Protein AF-A0A2E4LJD6-F1 (afdb_monomer)

Foldseek 3Di:
DAQCLLAAQCQVVNDDCVPDDDPPPVNVVNLVVLLVVLLVVAPAADADDQDQDPDPPPVFKDQLSNLLNVLLVLLVDPCCPVPPVSVVSLVQQLVVCVVPVFDWRIAGPVRHDDPPTDGPPLVSLLSNLSSLLSVCVVPVDVSSLVSNSSSLSNCSSCLVVDDNNRSSSSSNSSVSSVVSVCVVCVVVVHDD

Nearest PDB structures (foldseek):
  1is9-assembly1_A  TM=5.691E-01  e=9.771E-02  Acetivibrio thermocellus
  6ry6-assembly1_A  TM=6.986E-01  e=9.774E-01  Thermochaetoides thermophila DSM 1495
  1kwf-assembly1_A  TM=4.732E-01  e=1.248E-01  Acetivibrio thermocellus
  1cem-assembly1_A  TM=4.471E-01  e=3.853E-01  Acetivibrio thermocellus
  8bdd-assembly1_A  TM=3.630E-01  e=1.249E+00  Bacteroides ovatus

Secondary structure (DSSP, 8-state):
---GGGSS-TTTS---GGG----HHHHHHHHHHHHHHHHTTSS---------------TT-EEHHHHHHHHHHHHHSS-GGGTHHHHHHHHHHHHHHHHHS---SEEEGGGEEPTT-----HHHHHHHHHHHHHHHHHH--HHHHHHHHHHHHHHHHTTTTS-HHHHHHHHHHHHHHHHHHHHHHHHTT---

Structure (mmCIF, N/CA/C/O backbone):
data_AF-A0A2E4LJD6-F1
#
_entry.id   AF-A0A2E4LJD6-F1
#
loop_
_atom_site.group_PDB
_atom_site.id
_atom_site.type_symbol
_atom_site.label_atom_id
_atom_site.label_alt_id
_atom_site.label_comp_id
_atom_site.label_asym_id
_atom_site.label_entity_id
_atom_site.label_seq_id
_atom_site.pdbx_PDB_ins_code
_atom_site.Cartn_x
_atom_site.Cartn_y
_atom_site.Cartn_z
_atom_site.occupancy
_atom_site.B_iso_or_equiv
_atom_site.auth_seq_id
_atom_site.auth_comp_id
_atom_site.auth_asym_id
_atom_site.auth_atom_id
_atom_site.pdbx_PDB_model_num
ATOM 1 N N . MET A 1 1 ? -20.116 -12.467 3.528 1.00 79.62 1 MET A N 1
ATOM 2 C CA . MET A 1 1 ? -19.448 -12.432 2.204 1.00 79.62 1 MET A CA 1
ATOM 3 C C . MET A 1 1 ? -17.948 -12.742 2.342 1.00 79.62 1 MET A C 1
ATOM 5 O O . MET A 1 1 ? -17.397 -12.453 3.398 1.00 79.62 1 MET A O 1
ATOM 9 N N . SER A 1 2 ? -17.300 -13.332 1.321 1.00 83.25 2 SER A N 1
ATOM 10 C CA . SER A 1 2 ? -15.826 -13.476 1.252 1.00 83.25 2 SER A CA 1
ATOM 11 C C . SER A 1 2 ? -15.169 -12.178 0.765 1.00 83.25 2 SER A C 1
ATOM 13 O O . SER A 1 2 ? -15.714 -11.520 -0.120 1.00 83.25 2 SER A O 1
ATOM 15 N N . TYR A 1 3 ? -14.006 -11.807 1.305 1.00 92.19 3 TYR A N 1
ATOM 16 C CA . TYR A 1 3 ? -13.294 -10.589 0.903 1.00 92.19 3 TYR A CA 1
ATOM 17 C C . TYR A 1 3 ? -12.444 -10.821 -0.361 1.00 92.19 3 TYR A C 1
ATOM 19 O O . TYR A 1 3 ? -11.302 -11.259 -0.280 1.00 92.19 3 TYR A O 1
ATOM 27 N N . LEU A 1 4 ? -12.998 -10.497 -1.535 1.00 92.62 4 LEU A N 1
ATOM 28 C CA . LEU A 1 4 ? -12.437 -10.877 -2.846 1.00 92.62 4 LEU A CA 1
ATOM 29 C C . LEU A 1 4 ? -11.197 -10.082 -3.295 1.00 92.62 4 LEU A C 1
ATOM 31 O O . LEU A 1 4 ? -10.496 -10.476 -4.232 1.00 92.62 4 LEU A O 1
ATOM 35 N N . TYR A 1 5 ? -10.915 -8.938 -2.667 1.00 93.56 5 TYR A N 1
ATOM 36 C CA . TYR A 1 5 ? -9.845 -8.040 -3.123 1.00 93.56 5 TYR A CA 1
ATOM 37 C C . TYR A 1 5 ? -8.441 -8.579 -2.831 1.00 93.56 5 TYR A C 1
ATOM 39 O O . TYR A 1 5 ? -7.468 -8.058 -3.367 1.00 93.56 5 TYR A O 1
ATOM 47 N N . THR A 1 6 ? -8.330 -9.665 -2.070 1.00 95.19 6 THR A N 1
ATOM 48 C CA . THR A 1 6 ? -7.066 -10.365 -1.810 1.00 95.19 6 THR A CA 1
ATOM 49 C C . THR A 1 6 ? -6.951 -11.704 -2.536 1.00 95.19 6 THR A C 1
ATOM 51 O O . THR A 1 6 ? -5.982 -12.422 -2.319 1.00 95.19 6 THR A O 1
ATOM 54 N N . ASP A 1 7 ? -7.929 -12.071 -3.369 1.00 92.06 7 ASP A N 1
ATOM 55 C CA . ASP A 1 7 ? -8.006 -13.420 -3.940 1.00 92.06 7 ASP A CA 1
ATOM 56 C C . ASP A 1 7 ? -7.224 -13.554 -5.255 1.00 92.06 7 ASP A C 1
ATOM 58 O O . ASP A 1 7 ? -7.501 -12.856 -6.235 1.00 92.06 7 ASP A O 1
ATOM 62 N N . GLY A 1 8 ? -6.290 -14.508 -5.297 1.00 93.69 8 GLY A N 1
ATOM 63 C CA . GLY A 1 8 ? -5.375 -14.715 -6.427 1.00 93.69 8 GLY A CA 1
ATOM 64 C C . GLY A 1 8 ? -4.242 -13.686 -6.464 1.00 93.69 8 GLY A C 1
ATOM 65 O O . GLY A 1 8 ? -4.185 -12.799 -5.630 1.00 93.69 8 GLY A O 1
ATOM 66 N N . ASP A 1 9 ? -3.338 -13.780 -7.436 1.00 95.25 9 ASP A N 1
ATOM 67 C CA . ASP A 1 9 ? -2.203 -12.854 -7.549 1.00 95.25 9 ASP A CA 1
ATOM 68 C C . ASP A 1 9 ? -2.646 -11.495 -8.129 1.00 95.25 9 ASP A C 1
ATOM 70 O O . ASP A 1 9 ? -2.876 -11.357 -9.339 1.00 95.25 9 ASP A O 1
ATOM 74 N N . LYS A 1 10 ? -2.753 -10.471 -7.269 1.00 95.19 10 LYS A N 1
ATOM 75 C CA . LYS A 1 10 ? -3.145 -9.107 -7.669 1.00 95.19 10 LYS A CA 1
ATOM 76 C C . LYS A 1 10 ? -1.998 -8.254 -8.202 1.00 95.19 10 LYS A C 1
ATOM 78 O O . LYS A 1 10 ? -2.253 -7.143 -8.669 1.00 95.19 10 LYS A O 1
ATOM 83 N N . ILE A 1 11 ? -0.761 -8.741 -8.175 1.00 92.62 11 ILE A N 1
ATOM 84 C CA . ILE A 1 11 ? 0.364 -8.095 -8.861 1.00 92.62 11 ILE A CA 1
ATOM 85 C C . ILE A 1 11 ? 0.279 -8.398 -10.360 1.00 92.62 11 ILE A C 1
ATOM 87 O O . ILE A 1 11 ? 0.405 -7.500 -11.207 1.00 92.62 11 ILE A O 1
ATOM 91 N N . ILE A 1 12 ? -0.007 -9.656 -10.698 1.00 92.88 12 ILE A N 1
ATOM 92 C CA . ILE A 1 12 ? -0.186 -10.106 -12.080 1.00 92.88 12 ILE A CA 1
ATOM 93 C C . ILE A 1 12 ? -1.567 -9.729 -12.616 1.00 92.88 12 ILE A C 1
ATOM 95 O O . ILE A 1 12 ? -1.641 -9.180 -13.720 1.00 92.88 12 ILE A O 1
ATOM 99 N N . SER A 1 13 ? -2.631 -9.950 -11.834 1.00 93.12 13 SER A N 1
ATOM 100 C CA . SER A 1 13 ? -4.031 -9.689 -12.209 1.00 93.12 13 SER A CA 1
ATOM 101 C C . SER A 1 13 ? -4.691 -8.674 -11.264 1.00 93.12 13 SER A C 1
ATOM 103 O O . SER A 1 13 ? -5.419 -9.062 -10.345 1.00 93.12 13 SER A O 1
ATOM 105 N N . PRO A 1 14 ? -4.453 -7.363 -11.456 1.00 91.94 14 PRO A N 1
ATOM 106 C CA . PRO A 1 14 ? -4.884 -6.360 -10.495 1.00 91.94 14 PRO A CA 1
ATOM 107 C C . PRO A 1 14 ? -6.398 -6.208 -10.371 1.00 91.94 14 PRO A C 1
ATOM 109 O O . PRO A 1 14 ? -7.150 -6.383 -11.328 1.00 91.94 14 PRO A O 1
ATOM 112 N N . ASN A 1 15 ? -6.841 -5.780 -9.188 1.00 89.38 15 ASN A N 1
ATOM 113 C CA . ASN A 1 15 ? -8.247 -5.490 -8.926 1.00 89.38 15 ASN A CA 1
ATOM 114 C C . ASN A 1 15 ? -8.781 -4.317 -9.763 1.00 89.38 15 ASN A C 1
ATOM 116 O O . ASN A 1 15 ? -8.191 -3.231 -9.818 1.00 89.38 15 ASN A O 1
ATOM 120 N N . THR A 1 16 ? -9.990 -4.492 -10.295 1.00 85.81 16 THR A N 1
ATOM 121 C CA . THR A 1 16 ? -10.781 -3.441 -10.943 1.00 85.81 16 THR A CA 1
ATOM 122 C C . THR A 1 16 ? -11.797 -2.850 -9.964 1.00 85.81 16 THR A C 1
ATOM 124 O O . THR A 1 16 ? -12.981 -3.173 -9.999 1.00 85.81 16 THR A O 1
ATOM 127 N N . TYR A 1 17 ? -11.344 -1.949 -9.090 1.00 82.31 17 TYR A N 1
ATOM 128 C CA . TYR A 1 17 ? -12.189 -1.310 -8.064 1.00 82.31 17 TYR A CA 1
ATOM 129 C C . TYR A 1 17 ? -13.346 -0.451 -8.618 1.00 82.31 17 TYR A C 1
ATOM 131 O O . TYR A 1 17 ? -14.235 -0.075 -7.864 1.00 82.31 17 TYR A O 1
ATOM 139 N N . PHE A 1 18 ? -13.356 -0.130 -9.918 1.00 78.12 18 PHE A N 1
ATOM 140 C CA . PHE A 1 18 ? -14.405 0.685 -10.551 1.00 78.12 18 PHE A CA 1
ATOM 141 C C . PHE A 1 18 ? -15.798 0.044 -10.516 1.00 78.12 18 PHE A C 1
ATOM 143 O O . PHE A 1 18 ? -16.789 0.766 -10.509 1.00 78.12 18 PHE A O 1
ATOM 150 N N . TYR A 1 19 ? -15.869 -1.287 -10.484 1.00 78.50 19 TYR A N 1
ATOM 151 C CA . TYR A 1 19 ? -17.124 -2.046 -10.501 1.00 78.50 19 TYR A CA 1
ATOM 152 C C . TYR A 1 19 ? -17.430 -2.690 -9.142 1.00 78.50 19 TYR A C 1
ATOM 154 O O . TYR A 1 19 ? -18.143 -3.685 -9.069 1.00 78.50 19 TYR A O 1
ATOM 162 N N . ALA A 1 20 ? -16.848 -2.153 -8.066 1.00 83.50 20 ALA A N 1
ATOM 163 C CA . ALA A 1 20 ? -17.074 -2.641 -6.715 1.00 83.50 20 ALA A CA 1
ATOM 164 C C . ALA A 1 20 ? -18.526 -2.390 -6.279 1.00 83.50 20 ALA A C 1
ATOM 166 O O . ALA A 1 20 ? -18.984 -1.248 -6.235 1.00 83.50 20 ALA A O 1
ATOM 167 N N . GLU A 1 21 ? -19.236 -3.456 -5.917 1.00 86.06 21 GLU A N 1
ATOM 168 C CA . GLU A 1 21 ? -20.580 -3.354 -5.352 1.00 86.06 21 GLU A CA 1
ATOM 169 C C . GLU A 1 21 ? -20.548 -2.807 -3.919 1.00 86.06 21 GLU A C 1
ATOM 171 O O . GLU A 1 21 ? -19.654 -3.115 -3.120 1.00 86.06 21 GLU A O 1
ATOM 176 N N . TYR A 1 22 ? -21.565 -2.015 -3.569 1.00 86.12 22 TYR A N 1
ATOM 177 C CA . TYR A 1 22 ? -21.755 -1.555 -2.200 1.00 86.12 22 TYR A CA 1
ATOM 178 C C . TYR A 1 22 ? -22.344 -2.678 -1.340 1.00 86.12 22 TYR A C 1
ATOM 180 O O . TYR A 1 22 ? -23.524 -2.997 -1.437 1.00 86.12 22 TYR A O 1
ATOM 188 N N . ASN A 1 23 ? -21.512 -3.237 -0.462 1.00 86.94 23 ASN A N 1
ATOM 189 C CA . ASN A 1 23 ? -21.860 -4.372 0.401 1.00 86.94 23 ASN A CA 1
ATOM 190 C C . ASN A 1 23 ? -22.018 -3.991 1.893 1.00 86.94 23 ASN A C 1
ATOM 192 O O . ASN A 1 23 ? -22.124 -4.856 2.762 1.00 86.94 23 ASN A O 1
ATOM 196 N N . GLY A 1 24 ? -22.036 -2.690 2.213 1.00 88.56 24 GLY A N 1
ATOM 197 C CA . GLY A 1 24 ? -22.370 -2.169 3.545 1.00 88.56 24 GLY A CA 1
ATOM 198 C C . GLY A 1 24 ? -21.550 -2.753 4.706 1.00 88.56 24 GLY A C 1
ATOM 199 O O . GLY A 1 24 ? -20.335 -2.909 4.617 1.00 88.56 24 GLY A O 1
ATOM 200 N N . HIS A 1 25 ? -22.217 -3.062 5.821 1.00 88.12 25 HIS A N 1
ATOM 201 C CA . HIS A 1 25 ? -21.565 -3.581 7.033 1.00 88.12 25 HIS A CA 1
ATOM 202 C C . HIS A 1 25 ? -20.936 -4.966 6.834 1.00 88.12 25 HIS A C 1
ATOM 204 O O . HIS A 1 25 ? -19.905 -5.262 7.435 1.00 88.12 25 HIS A O 1
ATOM 210 N N . GLU A 1 26 ? -21.506 -5.811 5.971 1.00 90.94 26 GLU A N 1
ATOM 211 C CA . GLU A 1 26 ? -20.920 -7.124 5.687 1.00 90.94 26 GLU A CA 1
ATOM 212 C C . GLU A 1 26 ? -19.547 -7.006 5.028 1.00 90.94 26 GLU A C 1
ATOM 214 O O . GLU A 1 26 ? -18.650 -7.797 5.330 1.00 90.94 26 GLU A O 1
ATOM 219 N N . PHE A 1 27 ? -19.367 -5.993 4.173 1.00 92.50 27 PHE A N 1
ATOM 220 C CA . PHE A 1 27 ? -18.062 -5.677 3.608 1.00 92.50 27 PHE A CA 1
ATOM 221 C C . PHE A 1 27 ? -17.053 -5.378 4.710 1.00 92.50 27 PHE A C 1
ATOM 223 O O . PHE A 1 27 ? -15.998 -6.006 4.730 1.00 92.50 27 PHE A O 1
ATOM 230 N N . LEU A 1 28 ? -17.391 -4.487 5.648 1.00 92.19 28 LEU A N 1
ATOM 231 C CA . LEU A 1 28 ? -16.505 -4.124 6.757 1.00 92.19 28 LEU A CA 1
ATOM 232 C C . LEU A 1 28 ? -16.144 -5.349 7.604 1.00 92.19 28 LEU A C 1
ATOM 234 O O . LEU A 1 28 ? -14.966 -5.573 7.865 1.00 92.19 28 LEU A O 1
ATOM 238 N N . ASN A 1 29 ? -17.115 -6.203 7.935 1.00 92.88 29 ASN A N 1
ATOM 239 C CA . ASN A 1 29 ? -16.849 -7.444 8.664 1.00 92.88 29 ASN A CA 1
ATOM 240 C C . ASN A 1 29 ? -15.871 -8.351 7.900 1.00 92.88 29 ASN A C 1
ATOM 242 O O . ASN A 1 29 ? -14.853 -8.768 8.448 1.00 92.88 29 ASN A O 1
ATOM 246 N N . SER A 1 30 ? -16.136 -8.613 6.615 1.00 94.88 30 SER A N 1
ATOM 247 C CA . SER A 1 30 ? -15.251 -9.443 5.782 1.00 94.88 30 SER A CA 1
ATOM 248 C C . SER A 1 30 ? -13.853 -8.833 5.625 1.00 94.88 30 SER A C 1
ATOM 250 O O . SER A 1 30 ? -12.854 -9.552 5.637 1.00 94.88 30 SER A O 1
ATOM 252 N N . TYR A 1 31 ? -13.782 -7.503 5.548 1.00 95.88 31 TYR A N 1
ATOM 253 C CA . TYR A 1 31 ? -12.553 -6.733 5.503 1.00 95.88 31 TYR A CA 1
ATOM 254 C C . TYR A 1 31 ? -11.736 -6.965 6.780 1.00 95.88 31 TYR A C 1
ATOM 256 O O . TYR A 1 31 ? -10.609 -7.448 6.679 1.00 95.88 31 TYR A O 1
ATOM 264 N N . PHE A 1 32 ? -12.297 -6.713 7.968 1.00 96.06 32 PHE A N 1
ATOM 265 C CA . PHE A 1 32 ? -11.582 -6.861 9.241 1.00 96.06 32 PHE A CA 1
ATOM 266 C C . PHE A 1 32 ? -11.143 -8.308 9.488 1.00 96.06 32 PHE A C 1
ATOM 268 O O . PHE A 1 32 ? -10.001 -8.535 9.893 1.00 96.06 32 PHE A O 1
ATOM 275 N N . GLU A 1 33 ? -12.005 -9.286 9.206 1.00 96.31 33 GLU A N 1
ATOM 276 C CA . GLU A 1 33 ? -11.675 -10.705 9.373 1.00 96.31 33 GLU A CA 1
ATOM 277 C C . GLU A 1 33 ? -10.533 -11.146 8.450 1.00 96.31 33 GLU A C 1
ATOM 279 O O . GLU A 1 33 ? -9.612 -11.832 8.898 1.00 96.31 33 GLU A O 1
ATOM 284 N N . ASN A 1 34 ? -10.510 -10.677 7.198 1.00 97.56 34 ASN A N 1
ATOM 285 C CA . ASN A 1 34 ? -9.398 -10.936 6.284 1.00 97.56 34 ASN A CA 1
ATOM 286 C C . ASN A 1 34 ? -8.060 -10.429 6.858 1.00 97.56 34 ASN A C 1
ATOM 288 O O . ASN A 1 34 ? -7.081 -11.174 6.888 1.00 97.56 34 ASN A O 1
ATOM 292 N N . ARG A 1 35 ? -8.022 -9.208 7.410 1.00 97.56 35 ARG A N 1
ATOM 293 C CA . ARG A 1 35 ? -6.793 -8.620 7.978 1.00 97.56 35 ARG A CA 1
ATOM 294 C C . ARG A 1 35 ? -6.329 -9.369 9.218 1.00 97.56 35 ARG A C 1
ATOM 296 O O . ARG A 1 35 ? -5.143 -9.679 9.335 1.00 97.56 35 ARG A O 1
ATOM 303 N N . LYS A 1 36 ? -7.254 -9.681 10.131 1.00 96.56 36 LYS A N 1
ATOM 304 C CA . LYS A 1 36 ? -6.959 -10.458 11.346 1.00 96.56 36 LYS A CA 1
ATOM 305 C C . LYS A 1 36 ? -6.404 -11.833 10.995 1.00 96.56 36 LYS A C 1
ATOM 307 O O . LYS A 1 36 ? -5.403 -12.242 11.579 1.00 96.56 36 LYS A O 1
ATOM 312 N N . MET A 1 37 ? -7.005 -12.510 10.015 1.00 96.62 37 MET A N 1
ATOM 313 C CA . MET A 1 37 ? -6.522 -13.799 9.526 1.00 96.62 37 MET A CA 1
ATOM 314 C C . MET A 1 37 ? -5.077 -13.693 9.027 1.00 96.62 37 MET A C 1
ATOM 316 O O . MET A 1 37 ? -4.261 -14.539 9.376 1.00 96.62 37 MET A O 1
ATOM 320 N N . ILE A 1 38 ? -4.741 -12.672 8.232 1.00 96.81 38 ILE A N 1
ATOM 321 C CA . ILE A 1 38 ? -3.380 -12.508 7.699 1.00 96.81 38 ILE A CA 1
ATOM 322 C C . ILE A 1 38 ? -2.372 -12.167 8.795 1.00 96.81 38 ILE A C 1
ATOM 324 O O . ILE A 1 38 ? -1.308 -12.781 8.835 1.00 96.81 38 ILE A O 1
ATOM 328 N N . ILE A 1 39 ? -2.708 -11.261 9.718 1.00 96.75 39 ILE A N 1
ATOM 329 C CA . ILE A 1 39 ? -1.858 -10.978 10.885 1.00 96.75 39 ILE A CA 1
ATOM 330 C C . ILE A 1 39 ? -1.619 -12.263 11.691 1.00 96.75 39 ILE A C 1
ATOM 332 O O . ILE A 1 39 ? -0.493 -12.513 12.104 1.00 96.75 39 ILE A O 1
ATOM 336 N N . GLY A 1 40 ? -2.640 -13.109 11.864 1.00 96.19 40 GLY A N 1
ATOM 337 C CA . GLY A 1 40 ? -2.532 -14.385 12.577 1.00 96.19 40 GLY A CA 1
ATOM 338 C C . GLY A 1 40 ? -1.625 -15.430 11.912 1.00 96.19 40 GLY A C 1
ATOM 339 O O . GLY A 1 40 ? -1.299 -16.430 12.546 1.00 96.19 40 GLY A O 1
ATOM 340 N N . LYS A 1 41 ? -1.189 -15.217 10.661 1.00 95.69 41 LYS A N 1
ATOM 341 C CA . LYS A 1 41 ? -0.225 -16.089 9.961 1.00 95.69 41 LYS A CA 1
ATOM 342 C C . LYS A 1 41 ? 1.236 -15.752 10.271 1.00 95.69 41 LYS A C 1
ATOM 344 O O . LYS A 1 41 ? 2.129 -16.413 9.745 1.00 95.69 41 LYS A O 1
ATOM 349 N N . THR A 1 42 ? 1.493 -14.722 11.071 1.00 92.44 42 THR A N 1
ATOM 350 C CA . THR A 1 42 ? 2.840 -14.316 11.475 1.00 92.44 42 THR A CA 1
ATOM 351 C C . THR A 1 42 ? 2.907 -14.130 12.981 1.00 92.44 42 THR A C 1
ATOM 353 O O . THR A 1 42 ? 2.002 -13.584 13.603 1.00 92.44 42 THR A O 1
ATOM 356 N N . GLU A 1 43 ? 4.002 -14.604 13.570 1.00 85.75 43 GLU A N 1
ATOM 357 C CA . GLU A 1 43 ? 4.232 -14.558 15.017 1.00 85.75 43 GLU A CA 1
ATOM 358 C C . GLU A 1 43 ? 4.470 -13.132 15.524 1.00 85.75 43 GLU A C 1
ATOM 360 O O . GLU A 1 43 ? 4.244 -12.845 16.697 1.00 85.75 43 GLU A O 1
ATOM 365 N N . ASP A 1 44 ? 4.915 -12.234 14.641 1.00 92.31 44 ASP A N 1
ATOM 366 C CA . ASP A 1 44 ? 5.307 -10.877 15.004 1.00 92.31 44 ASP A CA 1
ATOM 367 C C . ASP A 1 44 ? 4.956 -9.855 13.911 1.00 92.31 44 ASP A C 1
ATOM 369 O O . ASP A 1 44 ? 4.677 -10.204 12.759 1.00 92.31 44 ASP A O 1
ATOM 373 N N . ALA A 1 45 ? 4.976 -8.578 14.278 1.00 96.25 45 ALA A N 1
ATOM 374 C CA . ALA A 1 45 ? 4.821 -7.454 13.372 1.00 96.25 45 ALA A CA 1
ATOM 375 C C . ALA A 1 45 ? 5.941 -6.447 13.628 1.00 96.25 45 ALA A C 1
ATOM 377 O O . ALA A 1 45 ? 6.057 -5.896 14.720 1.00 96.25 45 ALA A O 1
ATOM 378 N N . VAL A 1 46 ? 6.738 -6.188 12.598 1.00 96.88 46 VAL A N 1
ATOM 379 C CA . VAL A 1 46 ? 7.927 -5.339 12.693 1.00 96.88 46 VAL A CA 1
ATOM 380 C C . VAL A 1 46 ? 7.708 -4.110 11.835 1.00 96.88 46 VAL A C 1
ATOM 382 O O . VAL A 1 46 ? 7.383 -4.242 10.654 1.00 96.88 46 VAL A O 1
ATOM 385 N N . GLU A 1 47 ? 7.892 -2.929 12.419 1.00 95.56 47 GLU A N 1
ATOM 386 C CA . GLU A 1 47 ? 7.823 -1.679 11.668 1.00 95.56 47 GLU A CA 1
ATOM 387 C C . GLU A 1 47 ? 8.815 -1.713 10.497 1.00 95.56 47 GLU A C 1
ATOM 389 O O . GLU A 1 47 ? 9.984 -2.063 10.697 1.00 95.56 47 GLU A O 1
ATOM 394 N N . PRO A 1 48 ? 8.375 -1.405 9.265 1.00 93.75 48 PRO A N 1
ATOM 395 C CA . PRO A 1 48 ? 9.276 -1.373 8.128 1.00 93.75 48 PRO A CA 1
ATOM 396 C C . PRO A 1 48 ? 10.360 -0.311 8.320 1.00 93.75 48 PRO A C 1
ATOM 398 O O . PRO A 1 48 ? 10.075 0.847 8.618 1.00 93.75 48 PRO A O 1
ATOM 401 N N . SER A 1 49 ? 11.613 -0.693 8.103 1.00 89.00 49 SER A N 1
ATOM 402 C CA . SER A 1 49 ? 12.732 0.237 8.024 1.00 89.00 49 SER A CA 1
ATOM 403 C C . SER A 1 49 ? 13.316 0.187 6.620 1.00 89.00 49 SER A C 1
ATOM 405 O O . SER A 1 49 ? 13.545 -0.882 6.055 1.00 89.00 49 SER A O 1
ATOM 407 N N . PHE A 1 50 ? 13.532 1.363 6.039 1.00 84.00 50 PHE A N 1
ATOM 408 C CA . PHE A 1 50 ? 14.088 1.499 4.701 1.00 84.00 50 PHE A CA 1
ATOM 409 C C . PHE A 1 50 ? 15.301 2.410 4.791 1.00 84.00 50 PHE A C 1
ATOM 411 O O . PHE A 1 50 ? 15.204 3.526 5.302 1.00 84.00 50 PHE A O 1
ATOM 418 N N . SER A 1 51 ? 16.454 1.911 4.357 1.00 67.81 51 SER A N 1
ATOM 419 C CA . SER A 1 51 ? 17.672 2.708 4.289 1.00 67.81 51 SER A CA 1
ATOM 420 C C . SER A 1 51 ? 17.666 3.579 3.040 1.00 67.81 51 SER A C 1
ATOM 422 O O . SER A 1 51 ? 17.206 3.161 1.975 1.00 67.81 51 SER A O 1
ATOM 424 N N . GLU A 1 52 ? 18.253 4.769 3.144 1.00 63.44 52 GLU A N 1
ATOM 425 C CA . GLU A 1 52 ? 18.686 5.504 1.962 1.00 63.44 52 GLU A CA 1
ATOM 426 C C . GLU A 1 52 ? 19.794 4.703 1.281 1.00 63.44 52 GLU A C 1
ATOM 428 O O . GLU A 1 52 ? 20.924 4.642 1.761 1.00 63.44 52 GLU A O 1
ATOM 433 N N . ASN A 1 53 ? 19.483 4.078 0.150 1.00 54.91 53 ASN A N 1
ATOM 434 C CA . ASN A 1 53 ? 20.541 3.740 -0.786 1.00 54.91 53 ASN A CA 1
ATOM 435 C C . ASN A 1 53 ? 20.942 5.040 -1.492 1.00 54.91 53 ASN A C 1
ATOM 437 O O . ASN A 1 53 ? 20.080 5.824 -1.903 1.00 54.91 53 ASN A O 1
ATOM 441 N N . VAL A 1 54 ? 22.252 5.285 -1.600 1.00 51.34 54 VAL A N 1
ATOM 442 C CA . VAL A 1 54 ? 22.796 6.416 -2.361 1.00 51.34 54 VAL A CA 1
ATOM 443 C C . VAL A 1 54 ? 22.145 6.399 -3.736 1.00 51.34 54 VAL A C 1
ATOM 445 O O . VAL A 1 54 ? 22.158 5.377 -4.420 1.00 51.34 54 VAL A O 1
ATOM 448 N N . ILE A 1 55 ? 21.536 7.515 -4.135 1.00 53.44 55 ILE A N 1
ATOM 449 C CA . ILE A 1 55 ? 20.964 7.605 -5.475 1.00 53.44 55 ILE A CA 1
ATOM 450 C C . ILE A 1 55 ? 22.135 7.596 -6.432 1.00 53.44 55 ILE A C 1
ATOM 452 O O . ILE A 1 55 ? 22.816 8.610 -6.592 1.00 53.44 55 ILE A O 1
ATOM 456 N N . GLU A 1 56 ? 22.327 6.486 -7.123 1.00 48.62 56 GLU A N 1
ATOM 457 C CA . GLU A 1 56 ? 22.928 6.558 -8.438 1.00 48.62 56 GLU A CA 1
ATOM 458 C C . GLU A 1 56 ? 21.920 7.307 -9.311 1.00 48.62 56 GLU A C 1
ATOM 460 O O . GLU A 1 56 ? 21.016 6.730 -9.912 1.00 48.62 56 GLU A O 1
ATOM 465 N N . ARG A 1 57 ? 21.994 8.647 -9.293 1.00 48.22 57 ARG A N 1
ATOM 466 C CA . ARG A 1 57 ? 21.297 9.476 -10.274 1.00 48.22 57 ARG A CA 1
ATOM 467 C C . ARG A 1 57 ? 21.982 9.202 -11.600 1.00 48.22 57 ARG A C 1
ATOM 469 O O . ARG A 1 57 ? 22.896 9.913 -12.000 1.00 48.22 57 ARG A O 1
ATOM 476 N N . ASN A 1 58 ? 21.542 8.148 -12.266 1.00 57.41 58 ASN A N 1
ATOM 477 C CA . ASN A 1 58 ? 21.691 8.065 -13.696 1.00 57.41 58 ASN A CA 1
ATOM 478 C C . ASN A 1 58 ? 20.663 9.039 -14.281 1.00 57.41 58 ASN A C 1
ATOM 480 O O . ASN A 1 58 ? 19.474 8.918 -13.995 1.00 57.41 58 ASN A O 1
ATOM 484 N N . GLU A 1 59 ? 21.101 10.017 -15.075 1.00 65.12 59 GLU A N 1
ATOM 485 C CA . GLU A 1 59 ? 20.208 10.998 -15.719 1.00 65.12 59 GLU A CA 1
ATOM 486 C C . GLU A 1 59 ? 19.098 10.332 -16.557 1.00 65.12 59 GLU A C 1
ATOM 488 O O . GLU A 1 59 ? 18.079 10.952 -16.858 1.00 65.12 59 GLU A O 1
ATOM 493 N N . SER A 1 60 ? 19.270 9.049 -16.883 1.00 78.88 60 SER A N 1
ATOM 494 C CA . SER A 1 60 ? 18.374 8.272 -17.732 1.00 78.88 60 SER A CA 1
ATOM 495 C C . SER A 1 60 ? 17.209 7.601 -16.995 1.00 78.88 60 SER A C 1
ATOM 497 O O . SER A 1 60 ? 16.213 7.290 -17.643 1.00 78.88 60 SER A O 1
ATOM 499 N N . PHE A 1 61 ? 17.297 7.350 -15.678 1.00 85.06 61 PHE A N 1
ATOM 500 C CA . PHE A 1 61 ? 16.280 6.570 -14.951 1.00 85.06 61 PHE A CA 1
ATOM 501 C C . PHE A 1 61 ? 16.140 6.970 -13.475 1.00 85.06 61 PHE A C 1
ATOM 503 O O . PHE A 1 61 ? 17.087 7.380 -12.810 1.00 85.06 61 PHE A O 1
ATOM 510 N N . ILE A 1 62 ? 14.938 6.774 -12.940 1.00 88.06 62 ILE A N 1
ATOM 511 C CA . ILE A 1 62 ? 14.585 6.929 -11.531 1.00 88.06 62 ILE A CA 1
ATOM 512 C C . ILE A 1 62 ? 14.446 5.531 -10.930 1.00 88.06 62 ILE A C 1
ATOM 514 O O . ILE A 1 62 ? 13.504 4.813 -11.262 1.00 88.06 62 ILE A O 1
ATOM 518 N N . GLN A 1 63 ? 15.35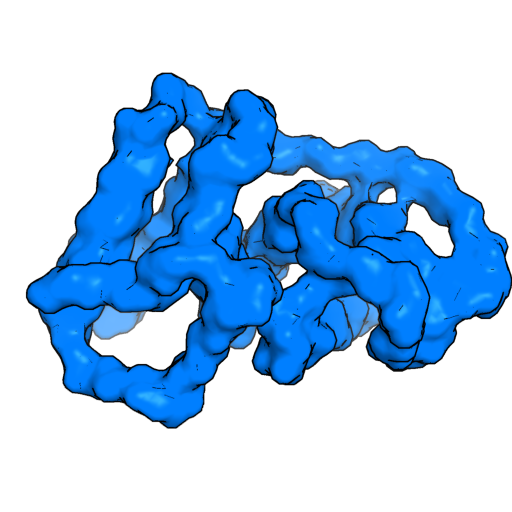6 5.154 -10.031 1.00 90.69 63 GLN A N 1
ATOM 519 C CA . GLN A 1 63 ? 15.222 3.932 -9.236 1.00 90.69 63 GLN A CA 1
ATOM 520 C C . GLN A 1 63 ? 14.162 4.135 -8.146 1.00 90.69 63 GLN A C 1
ATOM 522 O O . GLN A 1 63 ? 14.327 4.970 -7.251 1.00 90.69 63 GLN A O 1
ATOM 527 N N . THR A 1 64 ? 13.073 3.371 -8.217 1.00 92.38 64 THR A N 1
ATOM 528 C CA . THR A 1 64 ? 11.883 3.585 -7.386 1.00 92.38 64 THR A CA 1
ATOM 529 C C . THR A 1 64 ? 12.149 3.365 -5.906 1.00 92.38 64 THR A C 1
ATOM 531 O O . THR A 1 64 ? 11.697 4.168 -5.096 1.00 92.38 64 THR A O 1
ATOM 534 N N . SER A 1 65 ? 12.926 2.345 -5.539 1.00 91.69 65 SER A N 1
ATOM 535 C CA . SER A 1 65 ? 13.292 2.090 -4.141 1.00 91.69 65 SER A CA 1
ATOM 536 C C . SER A 1 65 ? 14.055 3.265 -3.520 1.00 91.69 65 SER A C 1
ATOM 538 O O . SER A 1 65 ? 13.751 3.685 -2.410 1.00 91.69 65 SER A O 1
ATOM 540 N N . SER A 1 66 ? 14.993 3.860 -4.258 1.00 89.50 66 SER A N 1
ATOM 541 C CA . SER A 1 66 ? 15.753 5.036 -3.812 1.00 89.50 66 SER A CA 1
ATOM 542 C C . SER A 1 66 ? 14.877 6.292 -3.740 1.00 89.50 66 SER A C 1
ATOM 544 O O . SER A 1 66 ? 15.047 7.122 -2.848 1.00 89.50 66 SER A O 1
ATOM 546 N N . PHE A 1 67 ? 13.921 6.448 -4.662 1.00 91.19 67 PHE A N 1
ATOM 547 C CA . PHE A 1 67 ? 12.944 7.538 -4.625 1.00 91.19 67 PHE A CA 1
ATOM 548 C C . PHE A 1 67 ? 12.003 7.428 -3.414 1.00 91.19 67 PHE A C 1
ATOM 550 O O . PHE A 1 67 ? 11.858 8.391 -2.664 1.00 91.19 67 PHE A O 1
ATOM 557 N N . LEU A 1 68 ? 11.419 6.251 -3.183 1.00 93.62 68 LEU A N 1
ATOM 558 C CA . LEU A 1 68 ? 10.543 5.988 -2.042 1.00 93.62 68 LEU A CA 1
ATOM 559 C C . LEU A 1 68 ? 11.303 6.102 -0.711 1.00 93.62 68 LEU A C 1
ATOM 561 O O . LEU A 1 68 ? 10.801 6.740 0.211 1.00 93.62 68 LEU A O 1
ATOM 565 N N . GLY A 1 69 ? 12.534 5.589 -0.631 1.00 91.38 69 GLY A N 1
ATOM 566 C CA . GLY A 1 69 ? 13.381 5.696 0.560 1.00 91.38 69 GLY A CA 1
ATOM 567 C C . GLY A 1 69 ? 13.600 7.143 1.011 1.00 91.38 69 GLY A C 1
ATOM 568 O O . GLY A 1 69 ? 13.445 7.450 2.190 1.00 91.38 69 GLY A O 1
ATOM 569 N N . LYS A 1 70 ? 13.842 8.072 0.076 1.00 89.00 70 LYS A N 1
ATOM 570 C CA . LYS A 1 70 ? 13.945 9.510 0.395 1.00 89.00 70 LYS A CA 1
ATOM 571 C C . LYS A 1 70 ? 12.668 10.095 0.971 1.00 89.00 70 LYS A C 1
ATOM 573 O O . LYS A 1 70 ? 12.727 10.882 1.918 1.00 89.00 70 LYS A O 1
ATOM 578 N N . ILE A 1 71 ? 11.527 9.766 0.362 1.00 91.94 71 ILE A N 1
ATOM 579 C CA . ILE A 1 71 ? 10.220 10.223 0.838 1.00 91.94 71 ILE A CA 1
ATOM 580 C C . ILE A 1 71 ? 10.011 9.695 2.254 1.00 91.94 71 ILE A C 1
ATOM 582 O O . ILE A 1 71 ? 9.645 10.460 3.144 1.00 91.94 71 ILE A O 1
ATOM 586 N N . TYR A 1 72 ? 10.298 8.412 2.475 1.00 91.62 72 TYR A N 1
ATOM 587 C CA . TYR A 1 72 ? 10.186 7.783 3.781 1.00 91.62 72 TYR A CA 1
ATOM 588 C C . TYR A 1 72 ? 11.033 8.508 4.832 1.00 91.62 72 TYR A C 1
ATOM 590 O O . TYR A 1 72 ? 10.471 8.979 5.817 1.00 91.62 72 TYR A O 1
ATOM 598 N N . THR A 1 73 ? 12.337 8.701 4.604 1.00 88.19 73 THR A N 1
ATOM 599 C CA . THR A 1 73 ? 13.221 9.421 5.543 1.00 88.19 73 THR A CA 1
ATOM 600 C C . THR A 1 73 ? 12.734 10.842 5.814 1.00 88.19 73 THR A C 1
ATOM 602 O O . THR A 1 73 ? 12.671 11.287 6.960 1.00 88.19 73 THR A O 1
ATOM 605 N N . SER A 1 74 ? 12.330 11.558 4.767 1.00 87.69 74 SER A N 1
ATOM 606 C CA . SER A 1 74 ? 11.857 12.936 4.890 1.00 87.69 74 SER A CA 1
ATOM 607 C C . SER A 1 74 ? 10.567 13.037 5.718 1.00 87.69 74 SER A C 1
ATOM 609 O O . SER A 1 74 ? 10.413 13.984 6.492 1.00 87.69 74 SER A O 1
ATOM 611 N N . LEU A 1 75 ? 9.667 12.050 5.625 1.00 88.81 75 LEU A N 1
ATOM 612 C CA . LEU A 1 75 ? 8.466 11.954 6.466 1.00 88.81 75 LEU A CA 1
ATOM 613 C C . LEU A 1 75 ? 8.767 11.654 7.947 1.00 88.81 75 LEU A C 1
ATOM 615 O O . LEU A 1 75 ? 7.896 11.895 8.786 1.00 88.81 75 LEU A O 1
ATOM 619 N N . GLN A 1 76 ? 9.961 11.149 8.273 1.00 83.44 76 GLN A N 1
ATOM 620 C CA . GLN A 1 76 ? 10.390 10.925 9.659 1.00 83.44 76 GLN A CA 1
ATOM 621 C C . GLN A 1 76 ? 10.987 12.181 10.308 1.00 83.44 76 GLN A C 1
ATOM 623 O O . GLN A 1 76 ? 10.983 12.305 11.529 1.00 83.44 76 GLN A O 1
ATOM 628 N N . SER A 1 77 ? 11.483 13.132 9.513 1.00 80.94 77 SER A N 1
ATOM 629 C CA . SER A 1 77 ? 12.028 14.389 10.036 1.00 80.94 77 SER A CA 1
ATOM 630 C C . SER A 1 77 ? 10.923 15.313 10.575 1.00 80.94 77 SER A C 1
ATOM 632 O O . SER A 1 77 ? 9.929 15.552 9.896 1.00 80.94 77 SER A O 1
ATOM 634 N N . GLU A 1 78 ? 11.096 15.874 11.778 1.00 66.12 78 GLU A N 1
ATOM 635 C CA . GLU A 1 78 ? 10.104 16.763 12.424 1.00 66.12 78 GLU A CA 1
ATOM 636 C C . GLU A 1 78 ? 9.904 18.106 11.685 1.00 66.12 78 GLU A C 1
ATOM 638 O O . GLU A 1 78 ? 8.885 18.779 11.850 1.00 66.12 78 GLU A O 1
ATOM 643 N N . ASN A 1 79 ? 10.851 18.494 10.822 1.00 59.47 79 ASN A N 1
ATOM 644 C CA . ASN A 1 79 ? 10.819 19.745 10.065 1.00 59.47 79 ASN A CA 1
ATOM 645 C C . ASN A 1 79 ? 10.229 19.550 8.663 1.00 59.47 79 ASN A C 1
ATOM 647 O O . ASN A 1 79 ? 10.924 19.599 7.652 1.00 59.47 79 ASN A O 1
ATOM 651 N N . HIS A 1 80 ? 8.906 19.416 8.584 1.00 60.06 80 HIS A N 1
ATOM 652 C CA . HIS A 1 80 ? 8.170 19.394 7.315 1.00 60.06 80 HIS A CA 1
ATOM 653 C C . HIS A 1 80 ? 8.042 20.793 6.660 1.00 60.06 80 HIS A C 1
ATOM 655 O O . HIS A 1 80 ? 7.102 21.041 5.911 1.00 60.06 80 HIS A O 1
ATOM 661 N N . SER A 1 81 ? 8.900 21.770 6.956 1.00 46.59 81 SER A N 1
ATOM 662 C CA . SER A 1 81 ? 8.688 23.183 6.583 1.00 46.59 81 SER A CA 1
ATOM 663 C C . SER A 1 81 ? 9.157 23.562 5.168 1.00 46.59 81 SER A C 1
ATOM 665 O O . SER A 1 81 ? 8.798 24.629 4.680 1.00 46.59 81 SER A O 1
ATOM 667 N N . SER A 1 82 ? 9.844 22.666 4.454 1.00 47.28 82 SER A N 1
ATOM 668 C CA . SER A 1 82 ? 10.148 22.766 3.010 1.00 47.28 82 SER A CA 1
ATOM 669 C C . SER A 1 82 ? 9.274 21.831 2.139 1.00 47.28 82 SER A C 1
ATOM 671 O O . SER A 1 82 ? 9.559 21.606 0.966 1.00 47.28 82 SER A O 1
ATOM 673 N N . SER A 1 83 ? 8.185 21.293 2.712 1.00 53.56 83 SER A N 1
ATOM 674 C CA . SER A 1 83 ? 7.418 20.107 2.270 1.00 53.56 83 SER A CA 1
ATOM 675 C C . SER A 1 83 ? 6.417 20.255 1.116 1.00 53.56 83 SER A C 1
ATOM 677 O O . SER A 1 83 ? 5.613 19.343 0.898 1.00 53.56 83 SER A O 1
ATOM 679 N N . THR A 1 84 ? 6.404 21.351 0.359 1.00 55.00 84 THR A N 1
ATOM 680 C CA . THR A 1 84 ? 5.456 21.454 -0.770 1.00 55.00 84 THR A CA 1
ATOM 681 C C . THR A 1 84 ? 5.756 20.404 -1.853 1.00 55.00 84 THR A C 1
ATOM 683 O O . THR A 1 84 ? 4.843 19.924 -2.525 1.00 55.00 84 THR A O 1
ATOM 686 N N . ASP A 1 85 ? 7.021 19.991 -1.965 1.00 75.62 85 ASP A N 1
ATOM 687 C CA . ASP A 1 85 ? 7.486 19.030 -2.967 1.00 75.62 85 ASP A CA 1
ATOM 688 C C . ASP A 1 85 ? 7.173 17.572 -2.579 1.00 75.62 85 ASP A C 1
ATOM 690 O O . ASP A 1 85 ? 6.585 16.826 -3.355 1.00 75.62 85 ASP A O 1
ATOM 694 N N . ILE A 1 86 ? 7.414 17.177 -1.321 1.00 89.50 86 ILE A N 1
ATOM 695 C CA . ILE A 1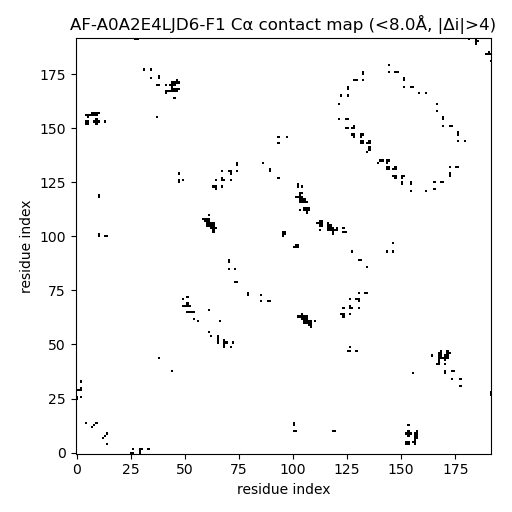 86 ? 7.283 15.766 -0.910 1.00 89.50 86 ILE A CA 1
ATOM 696 C C . ILE A 1 86 ? 5.861 15.210 -1.031 1.00 89.50 86 ILE A C 1
ATOM 698 O O . ILE A 1 86 ? 5.669 14.075 -1.457 1.00 89.50 86 ILE A O 1
ATOM 702 N N . PHE A 1 87 ? 4.835 15.985 -0.670 1.00 92.50 87 PHE A N 1
ATOM 703 C CA . PHE A 1 87 ? 3.456 15.512 -0.821 1.00 92.50 87 PHE A CA 1
ATOM 704 C C . PHE A 1 87 ? 3.026 15.475 -2.287 1.00 92.50 87 PHE A C 1
ATOM 706 O O . PHE A 1 87 ? 2.198 14.640 -2.638 1.00 92.50 87 PHE A O 1
ATOM 713 N N . SER A 1 88 ? 3.624 16.315 -3.137 1.00 92.75 88 SER A N 1
ATOM 714 C CA . SER A 1 88 ? 3.434 16.250 -4.587 1.00 92.75 88 SER A CA 1
ATOM 715 C C . SER A 1 88 ? 4.074 14.982 -5.163 1.00 92.75 88 SER A C 1
ATOM 717 O O . SER A 1 88 ? 3.449 14.307 -5.979 1.00 92.75 88 SER A O 1
ATOM 719 N N . ASP A 1 89 ? 5.253 14.595 -4.673 1.00 92.81 89 ASP A N 1
ATOM 720 C CA . ASP A 1 89 ? 5.919 13.328 -4.998 1.00 92.81 89 ASP A CA 1
ATOM 721 C C . ASP A 1 89 ? 5.107 12.103 -4.545 1.00 92.81 89 ASP A C 1
ATOM 723 O O . ASP A 1 89 ? 4.956 11.133 -5.295 1.00 92.81 89 ASP A O 1
ATOM 727 N N . ILE A 1 90 ? 4.526 12.156 -3.341 1.00 96.38 90 ILE A N 1
ATOM 728 C CA . ILE A 1 90 ? 3.629 11.113 -2.822 1.00 96.38 90 ILE A CA 1
ATOM 729 C C . ILE A 1 90 ? 2.371 11.004 -3.692 1.00 96.38 90 ILE A C 1
ATOM 731 O O . ILE A 1 90 ? 2.001 9.904 -4.106 1.00 96.38 90 ILE A O 1
ATOM 735 N N . ASP A 1 91 ? 1.724 12.133 -3.999 1.00 96.31 91 ASP A N 1
ATOM 736 C CA . ASP A 1 91 ? 0.547 12.181 -4.873 1.00 96.31 91 ASP A CA 1
ATOM 737 C C . ASP A 1 91 ? 0.892 11.653 -6.286 1.00 96.31 91 ASP A C 1
ATOM 739 O O . ASP A 1 91 ? 0.098 10.929 -6.896 1.00 96.31 91 ASP A O 1
ATOM 743 N N . LEU A 1 92 ? 2.097 11.940 -6.793 1.00 94.88 92 LEU A N 1
ATOM 744 C CA . LEU A 1 92 ? 2.589 11.452 -8.081 1.00 94.88 92 LEU A CA 1
ATOM 745 C C . LEU A 1 92 ? 2.729 9.927 -8.098 1.00 94.88 92 LEU A C 1
ATOM 747 O O . LEU A 1 92 ? 2.157 9.281 -8.981 1.00 94.88 92 LEU A O 1
ATOM 751 N N . ILE A 1 93 ? 3.462 9.336 -7.150 1.00 96.00 93 ILE A N 1
ATOM 752 C CA . ILE A 1 93 ? 3.671 7.881 -7.135 1.00 96.00 93 ILE A CA 1
ATOM 753 C C . ILE A 1 93 ? 2.381 7.124 -6.812 1.00 96.00 93 ILE A C 1
ATOM 755 O O . ILE A 1 93 ? 2.107 6.094 -7.434 1.00 96.00 93 ILE A O 1
ATOM 759 N N . LEU A 1 94 ? 1.526 7.679 -5.944 1.00 97.88 94 LEU A N 1
ATOM 760 C CA . LEU A 1 94 ? 0.188 7.146 -5.703 1.00 97.88 94 LEU A CA 1
ATOM 761 C C . LEU A 1 94 ? -0.627 7.132 -6.998 1.00 97.88 94 LEU A C 1
ATOM 763 O O . LEU A 1 94 ? -1.217 6.111 -7.333 1.00 97.88 94 LEU A O 1
ATOM 767 N N . LYS A 1 95 ? -0.614 8.212 -7.787 1.00 96.56 95 LYS A N 1
ATOM 768 C CA . LYS A 1 95 ? -1.308 8.247 -9.082 1.00 96.56 95 LYS A CA 1
ATOM 769 C C . LYS A 1 95 ? -0.788 7.176 -10.046 1.00 96.56 95 LYS A C 1
ATOM 771 O O . LYS A 1 95 ? -1.585 6.551 -10.748 1.00 96.56 95 LYS A O 1
ATOM 776 N N . LYS A 1 96 ? 0.527 6.934 -10.096 1.00 95.19 96 LYS A N 1
ATOM 777 C CA . LYS A 1 96 ? 1.115 5.876 -10.947 1.00 95.19 96 LYS A CA 1
ATOM 778 C C . LYS A 1 96 ? 0.644 4.488 -10.519 1.00 95.19 96 LYS A C 1
ATOM 780 O O . LYS A 1 96 ? 0.245 3.692 -11.379 1.00 95.19 96 LYS A O 1
ATOM 785 N N . PHE A 1 97 ? 0.606 4.240 -9.211 1.00 96.06 97 PHE A N 1
ATOM 786 C CA . PHE A 1 97 ? 0.001 3.038 -8.655 1.00 96.06 97 PHE A CA 1
ATOM 787 C C . PHE A 1 97 ? -1.482 2.946 -9.006 1.00 96.06 97 PHE A C 1
ATOM 789 O O . PHE A 1 97 ? -1.946 1.907 -9.446 1.00 96.06 97 PHE A O 1
ATOM 796 N N . GLU A 1 98 ? -2.261 4.014 -8.866 1.00 95.00 98 GLU A N 1
ATOM 797 C CA . GLU A 1 98 ? -3.702 3.935 -9.090 1.00 95.00 98 GLU A CA 1
ATOM 798 C C . GLU A 1 98 ? -4.072 3.637 -10.543 1.00 95.00 98 GLU A C 1
ATOM 800 O O . GLU A 1 98 ? -5.050 2.920 -10.765 1.00 95.00 98 GLU A O 1
ATOM 805 N N . VAL A 1 99 ? -3.292 4.132 -11.506 1.00 92.94 99 VAL A N 1
ATOM 806 C CA . VAL A 1 99 ? -3.508 3.876 -12.937 1.00 92.94 99 VAL A CA 1
ATOM 807 C C . VAL A 1 99 ? -3.097 2.456 -13.321 1.00 92.94 99 VAL A C 1
ATOM 809 O O . VAL A 1 99 ? -3.855 1.762 -13.990 1.00 92.94 99 VAL A O 1
ATOM 812 N N . SER A 1 100 ? -1.902 2.021 -12.917 1.00 92.88 100 SER A N 1
ATOM 813 C CA . SER A 1 100 ? -1.324 0.754 -13.395 1.00 92.88 100 SER A CA 1
ATOM 814 C C . SER A 1 100 ? -1.514 -0.428 -12.444 1.00 92.88 100 SER A C 1
ATOM 816 O O . SER A 1 100 ? -1.316 -1.572 -12.846 1.00 92.88 100 SER A O 1
ATOM 818 N N . LYS A 1 101 ? -1.864 -0.141 -11.186 1.00 94.12 101 LYS A N 1
ATOM 819 C CA . LYS A 1 101 ? -1.868 -1.049 -10.026 1.00 94.12 101 LYS A CA 1
ATOM 820 C C . LYS A 1 101 ? -0.524 -1.717 -9.744 1.00 94.12 101 LYS A C 1
ATOM 822 O O . LYS A 1 101 ? -0.470 -2.727 -9.051 1.00 94.12 101 LYS A O 1
ATOM 827 N N . ARG A 1 102 ? 0.558 -1.144 -10.271 1.00 94.69 102 ARG A N 1
ATOM 828 C CA . ARG A 1 102 ? 1.915 -1.680 -10.201 1.00 94.69 102 ARG A CA 1
ATOM 829 C C . ARG A 1 102 ? 2.892 -0.596 -9.787 1.00 94.69 102 ARG A C 1
ATOM 831 O O . ARG A 1 102 ? 2.691 0.580 -10.092 1.00 94.69 102 ARG A O 1
ATOM 838 N N . ILE A 1 103 ? 3.956 -1.015 -9.113 1.00 95.25 103 ILE A N 1
ATOM 839 C CA . ILE A 1 103 ? 5.112 -0.181 -8.800 1.00 95.25 103 ILE A CA 1
ATOM 840 C C . ILE A 1 103 ? 6.318 -0.780 -9.506 1.00 95.25 103 ILE A C 1
ATOM 842 O O . ILE A 1 103 ? 6.799 -1.844 -9.129 1.00 95.25 103 ILE A O 1
ATOM 846 N N . TYR A 1 104 ? 6.771 -0.098 -10.551 1.00 94.81 104 TYR A N 1
ATOM 847 C CA . TYR A 1 104 ? 7.920 -0.525 -11.339 1.00 94.81 104 TYR A CA 1
ATOM 848 C C . TYR A 1 104 ? 9.225 -0.244 -10.590 1.00 94.81 104 TYR A C 1
ATOM 850 O O . TYR A 1 104 ? 9.309 0.751 -9.870 1.00 94.81 104 TYR A O 1
ATOM 858 N N . ASP A 1 105 ? 10.240 -1.085 -10.770 1.00 92.56 105 ASP A N 1
ATOM 859 C CA . ASP A 1 105 ? 11.582 -0.878 -10.206 1.00 92.56 105 ASP A CA 1
ATOM 860 C C . ASP A 1 105 ? 12.247 0.402 -10.714 1.00 92.56 105 ASP A C 1
ATOM 862 O O . ASP A 1 105 ? 12.948 1.083 -9.960 1.00 92.56 105 ASP A O 1
ATOM 866 N N . PHE A 1 106 ? 11.967 0.760 -11.968 1.00 91.69 106 PHE A N 1
ATOM 867 C CA . PHE A 1 106 ? 12.488 1.946 -12.620 1.00 91.69 106 PHE A CA 1
ATOM 868 C C . PHE A 1 106 ? 11.394 2.704 -13.365 1.00 91.69 106 PHE A C 1
ATOM 870 O O . PHE A 1 106 ? 10.553 2.132 -14.065 1.00 91.69 106 PHE A O 1
ATOM 877 N N . TYR A 1 107 ? 11.474 4.026 -13.287 1.00 91.44 107 TYR A N 1
ATOM 878 C CA . TYR A 1 107 ? 10.753 4.925 -14.176 1.00 91.44 107 TYR A CA 1
ATOM 879 C C . TYR A 1 107 ? 11.739 5.733 -15.015 1.00 91.44 107 TYR A C 1
ATOM 881 O O . TYR A 1 107 ? 12.841 6.049 -14.577 1.00 91.44 107 TYR A O 1
ATOM 889 N N . LEU A 1 108 ? 11.332 6.107 -16.221 1.00 89.94 108 LEU A N 1
ATOM 890 C CA . LEU A 1 108 ? 12.010 7.144 -16.995 1.00 89.94 108 LEU A CA 1
ATOM 891 C C . LEU A 1 108 ? 11.792 8.522 -16.334 1.00 89.94 108 LEU A C 1
ATOM 893 O O . LEU A 1 108 ? 10.876 8.667 -15.508 1.00 89.94 108 LEU A O 1
ATOM 897 N N . PRO A 1 109 ? 12.566 9.557 -16.717 1.00 85.00 109 PRO A N 1
ATOM 898 C CA . PRO A 1 109 ? 12.288 10.936 -16.333 1.00 85.00 109 PRO A CA 1
ATOM 899 C C . PRO A 1 109 ? 10.809 11.299 -16.546 1.00 85.00 109 PRO A C 1
ATOM 901 O O . PRO A 1 109 ? 10.142 10.762 -17.435 1.00 85.00 109 PRO A O 1
ATOM 904 N N . GLU A 1 110 ? 10.275 12.180 -15.693 1.00 84.50 110 GLU A N 1
ATOM 905 C CA . GLU A 1 110 ? 8.833 12.505 -15.611 1.00 84.50 110 GLU A CA 1
ATOM 906 C C . GLU A 1 110 ? 7.935 11.335 -15.144 1.00 84.50 110 GLU A C 1
ATOM 908 O O . GLU A 1 110 ? 6.711 11.349 -15.326 1.00 84.50 110 GLU A O 1
ATOM 913 N N . PHE A 1 111 ? 8.520 10.302 -14.526 1.00 86.62 111 PHE A N 1
ATOM 914 C CA . PHE A 1 111 ? 7.816 9.103 -14.059 1.00 86.62 111 PHE A CA 1
ATOM 915 C C . PHE A 1 111 ? 7.059 8.369 -15.177 1.00 86.62 111 PHE A C 1
ATOM 917 O O . PHE A 1 111 ? 5.950 7.851 -14.979 1.00 86.62 111 PHE A O 1
ATOM 924 N N . LYS A 1 112 ? 7.614 8.343 -16.392 1.00 85.62 112 LYS A N 1
ATOM 925 C CA . LYS A 1 112 ? 7.078 7.498 -17.468 1.00 85.62 112 LYS A CA 1
ATOM 926 C C . LYS A 1 112 ? 7.454 6.045 -17.193 1.00 85.62 112 LYS A C 1
ATOM 928 O O . LYS A 1 112 ? 8.527 5.759 -16.667 1.00 85.62 112 LYS A O 1
ATOM 933 N N . LYS A 1 113 ? 6.543 5.126 -17.513 1.00 80.31 113 LYS A N 1
ATOM 934 C CA . LYS A 1 113 ? 6.825 3.692 -17.427 1.00 80.31 113 LYS A CA 1
ATOM 935 C C . LYS A 1 113 ? 8.018 3.384 -18.342 1.00 80.31 113 LYS A C 1
ATOM 937 O O . LYS A 1 113 ? 8.001 3.807 -19.493 1.00 80.31 113 LYS A O 1
ATOM 942 N N . SER A 1 114 ? 9.016 2.672 -17.824 1.00 79.56 114 SER A N 1
ATOM 943 C CA . SER A 1 114 ? 10.043 2.039 -18.653 1.00 79.56 114 SER A CA 1
ATOM 944 C C . SER A 1 114 ? 9.518 0.686 -19.135 1.00 79.56 114 SER A C 1
ATOM 946 O O . SER A 1 114 ? 8.978 -0.074 -18.327 1.00 79.56 114 SER A O 1
ATOM 948 N N . ASP A 1 115 ? 9.635 0.390 -20.429 1.00 77.69 115 ASP A N 1
ATOM 949 C CA . ASP A 1 115 ? 9.137 -0.872 -20.994 1.00 77.69 115 ASP A CA 1
ATOM 950 C C . ASP A 1 115 ? 9.910 -2.094 -20.480 1.00 77.69 115 ASP A C 1
ATOM 952 O O . ASP A 1 115 ? 9.322 -3.165 -20.340 1.00 77.69 115 ASP A O 1
ATOM 956 N N . ASP A 1 116 ? 11.171 -1.899 -20.087 1.00 81.69 116 ASP A N 1
ATOM 957 C CA . ASP A 1 116 ? 12.056 -2.955 -19.585 1.00 81.69 116 ASP A CA 1
ATOM 958 C C . ASP A 1 116 ? 12.042 -3.096 -18.052 1.00 81.69 116 ASP A C 1
ATOM 960 O O . ASP A 1 116 ? 12.781 -3.906 -17.493 1.00 81.69 116 ASP A O 1
ATOM 964 N N . SER A 1 117 ? 11.230 -2.307 -17.337 1.00 88.00 117 SER A N 1
ATOM 965 C CA . SER A 1 117 ? 11.182 -2.396 -15.875 1.00 88.00 117 SER A CA 1
ATOM 966 C C . SER A 1 117 ? 10.257 -3.512 -15.396 1.00 88.00 117 SER A C 1
ATOM 968 O O . SER A 1 117 ? 9.079 -3.562 -15.757 1.00 88.00 117 SER A O 1
ATOM 970 N N . ASP A 1 118 ? 10.757 -4.324 -14.464 1.00 91.94 118 ASP A N 1
ATOM 971 C CA . ASP A 1 118 ? 9.933 -5.234 -13.664 1.00 91.94 118 ASP A CA 1
ATOM 972 C C . ASP A 1 118 ? 9.116 -4.442 -12.617 1.00 91.94 118 ASP A C 1
ATOM 974 O O . ASP A 1 118 ? 9.323 -3.241 -12.407 1.00 91.94 118 ASP A O 1
ATOM 978 N N . PHE A 1 119 ? 8.140 -5.106 -12.005 1.00 93.38 119 PHE A N 1
ATOM 979 C CA . PHE A 1 119 ? 7.233 -4.611 -10.969 1.00 93.38 119 PHE A CA 1
ATOM 980 C C . PHE A 1 119 ? 6.969 -5.651 -9.865 1.00 93.38 119 PHE A C 1
ATOM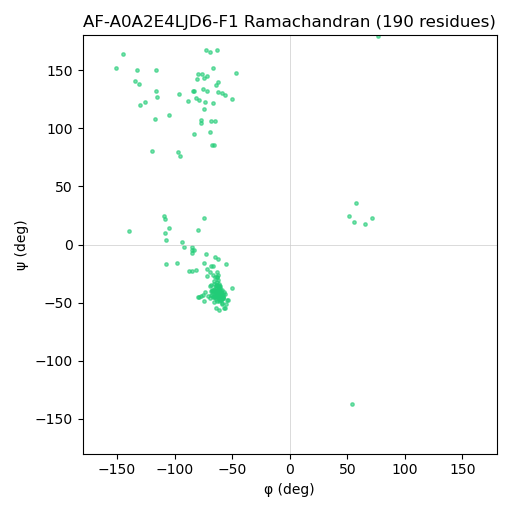 982 O O . PHE A 1 119 ? 6.042 -5.479 -9.070 1.00 93.38 119 PHE A O 1
ATOM 989 N N . LYS A 1 120 ? 7.742 -6.744 -9.825 1.00 94.00 120 LYS A N 1
ATOM 990 C CA . LYS A 1 120 ? 7.619 -7.829 -8.834 1.00 94.00 120 LYS A CA 1
ATOM 991 C C . LYS A 1 120 ? 8.370 -7.579 -7.529 1.00 94.00 120 LYS A C 1
ATOM 993 O O . LYS A 1 120 ? 8.250 -8.366 -6.596 1.00 94.00 120 LYS A O 1
ATOM 998 N N . ASN A 1 121 ? 9.132 -6.495 -7.435 1.00 94.88 121 ASN A N 1
ATOM 999 C CA . ASN A 1 121 ? 9.820 -6.127 -6.207 1.00 94.88 121 ASN A CA 1
ATOM 1000 C C . ASN A 1 121 ? 8.822 -5.671 -5.128 1.00 94.88 121 ASN A C 1
ATOM 1002 O O . ASN A 1 121 ? 8.400 -4.511 -5.083 1.00 94.88 121 ASN A O 1
ATOM 1006 N N . LEU A 1 122 ? 8.456 -6.603 -4.245 1.00 96.75 122 LEU A N 1
ATOM 1007 C CA . LEU A 1 122 ? 7.457 -6.420 -3.187 1.00 96.75 122 LEU A CA 1
ATOM 1008 C C . LEU A 1 122 ? 7.859 -5.337 -2.176 1.00 96.75 122 LEU A C 1
ATOM 1010 O O . LEU A 1 122 ? 6.994 -4.662 -1.612 1.00 96.75 122 LEU A O 1
ATOM 1014 N N . ASN A 1 123 ? 9.161 -5.091 -2.017 1.00 95.38 123 ASN A N 1
ATOM 1015 C CA . ASN A 1 123 ? 9.675 -4.041 -1.146 1.00 95.38 123 ASN A CA 1
ATOM 1016 C C . ASN A 1 123 ? 9.193 -2.645 -1.579 1.00 95.38 123 ASN A C 1
ATOM 1018 O O . ASN A 1 123 ? 8.839 -1.833 -0.728 1.00 95.38 123 ASN A O 1
ATOM 1022 N N .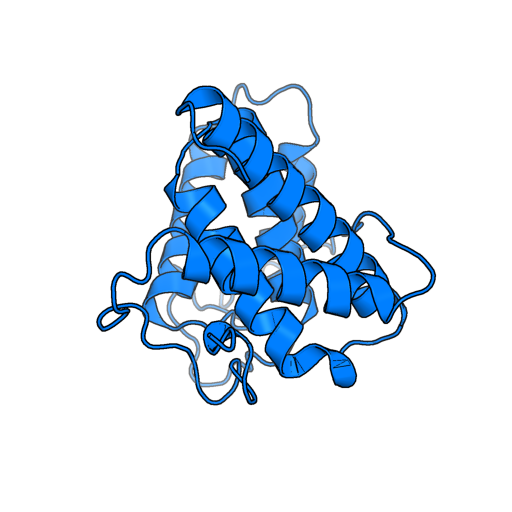 ASN A 1 124 ? 9.063 -2.382 -2.886 1.00 96.44 124 ASN A N 1
ATOM 1023 C CA . ASN A 1 124 ? 8.542 -1.099 -3.372 1.00 96.44 124 ASN A CA 1
ATOM 1024 C C . ASN A 1 124 ? 7.084 -0.863 -2.928 1.00 96.44 124 ASN A C 1
ATOM 1026 O O . ASN A 1 124 ? 6.694 0.266 -2.627 1.00 96.44 124 ASN A O 1
ATOM 1030 N N . TYR A 1 125 ? 6.275 -1.922 -2.851 1.00 98.44 125 TYR A N 1
ATOM 1031 C CA . TYR A 1 125 ? 4.890 -1.842 -2.379 1.00 98.44 125 TYR A CA 1
ATOM 1032 C C . TYR A 1 125 ? 4.841 -1.648 -0.859 1.00 98.44 125 TYR A C 1
ATOM 1034 O O . TYR A 1 125 ? 4.071 -0.817 -0.383 1.00 98.44 125 TYR A O 1
ATOM 1042 N N . LEU A 1 126 ? 5.696 -2.345 -0.100 1.00 98.38 126 LEU A N 1
ATOM 1043 C CA . LEU A 1 126 ? 5.831 -2.138 1.348 1.00 98.38 126 LEU A CA 1
ATOM 1044 C C . LEU A 1 126 ? 6.251 -0.698 1.675 1.00 98.38 126 LEU A C 1
ATOM 1046 O O . LEU A 1 126 ? 5.652 -0.069 2.546 1.00 98.38 126 LEU A O 1
ATOM 1050 N N . GLN A 1 127 ? 7.221 -0.148 0.939 1.00 97.62 127 GLN A N 1
ATOM 1051 C CA . GLN A 1 127 ? 7.642 1.248 1.073 1.00 97.62 127 GLN A CA 1
ATOM 1052 C C . GLN A 1 127 ? 6.495 2.216 0.805 1.00 97.62 127 GLN A C 1
ATOM 1054 O O . GLN A 1 127 ? 6.246 3.120 1.605 1.00 97.62 127 GLN A O 1
ATOM 1059 N N . LEU A 1 128 ? 5.759 2.008 -0.292 1.00 98.44 128 LEU A N 1
ATOM 1060 C CA . LEU A 1 128 ? 4.612 2.846 -0.612 1.00 98.44 128 LEU A CA 1
ATOM 1061 C C . LEU A 1 128 ? 3.533 2.770 0.480 1.00 98.44 128 LEU A C 1
ATOM 1063 O O . LEU A 1 128 ? 3.023 3.810 0.889 1.00 98.44 128 LEU A O 1
ATOM 1067 N N . ALA A 1 129 ? 3.209 1.582 0.994 1.00 98.62 129 ALA A N 1
ATOM 1068 C CA . ALA A 1 129 ? 2.241 1.428 2.080 1.00 98.62 129 ALA A CA 1
ATOM 1069 C C . ALA A 1 129 ? 2.669 2.180 3.354 1.00 98.62 129 ALA A C 1
ATOM 1071 O O . ALA A 1 129 ? 1.848 2.882 3.950 1.00 98.62 129 ALA A O 1
ATOM 1072 N N . SER A 1 130 ? 3.950 2.112 3.738 1.00 98.00 130 SER A N 1
ATOM 1073 C CA . SER A 1 130 ? 4.490 2.875 4.875 1.00 98.00 130 SER A CA 1
ATOM 1074 C C . SER A 1 130 ? 4.375 4.384 4.667 1.00 98.00 130 SER A C 1
ATOM 1076 O O . SER A 1 130 ? 3.916 5.105 5.557 1.00 98.00 130 SER A O 1
ATOM 1078 N N . ILE A 1 131 ? 4.738 4.864 3.475 1.00 97.44 131 ILE A N 1
ATOM 1079 C CA . ILE A 1 131 ? 4.635 6.278 3.094 1.00 97.44 131 ILE A CA 1
ATOM 1080 C C . ILE A 1 131 ? 3.181 6.749 3.161 1.00 97.44 131 ILE A C 1
ATOM 1082 O O . ILE A 1 131 ? 2.910 7.808 3.726 1.00 97.44 131 ILE A O 1
ATOM 1086 N N . LEU A 1 132 ? 2.236 5.974 2.622 1.00 98.62 132 LEU A N 1
ATOM 1087 C CA . LEU A 1 132 ? 0.814 6.324 2.619 1.00 98.62 132 LEU A CA 1
ATOM 1088 C C . LEU A 1 132 ? 0.215 6.316 4.029 1.00 98.62 132 LEU A C 1
ATOM 1090 O O . LEU A 1 132 ? -0.536 7.234 4.357 1.00 98.62 132 LEU A O 1
ATOM 1094 N N . SER A 1 133 ? 0.596 5.350 4.873 1.00 98.06 133 SER A N 1
ATOM 1095 C CA . SER A 1 133 ? 0.212 5.316 6.290 1.00 98.06 133 SER A CA 1
ATOM 1096 C C . SER A 1 133 ? 0.624 6.608 6.994 1.00 98.06 133 SER A C 1
ATOM 1098 O O . SER A 1 133 ? -0.216 7.331 7.532 1.00 98.06 133 SER A O 1
ATOM 1100 N N . ARG A 1 134 ? 1.912 6.962 6.906 1.00 96.25 134 ARG A N 1
ATOM 1101 C CA . ARG A 1 134 ? 2.452 8.160 7.555 1.00 96.25 134 ARG A CA 1
ATOM 1102 C C . ARG A 1 134 ? 1.871 9.449 6.972 1.00 96.25 134 ARG A C 1
ATOM 1104 O O . ARG A 1 134 ? 1.546 10.385 7.699 1.00 96.25 134 ARG A O 1
ATOM 1111 N N . SER A 1 135 ? 1.676 9.494 5.658 1.00 96.38 135 SER A N 1
ATOM 1112 C CA . SER A 1 135 ? 1.062 10.638 4.975 1.00 96.38 135 SER A CA 1
ATOM 1113 C C . SER A 1 135 ? -0.390 10.850 5.398 1.00 96.38 135 SER A C 1
ATOM 1115 O O . SER A 1 135 ? -0.829 11.996 5.534 1.00 96.38 135 SER A O 1
ATOM 1117 N N . TYR A 1 136 ? -1.139 9.766 5.625 1.00 97.88 136 TYR A N 1
ATOM 1118 C CA . TYR A 1 136 ? -2.498 9.833 6.152 1.00 97.88 136 TYR A CA 1
ATOM 1119 C C . TYR A 1 136 ? -2.522 10.383 7.580 1.00 97.88 136 TYR A C 1
ATOM 1121 O O . TYR A 1 136 ? -3.326 11.269 7.850 1.00 97.88 136 TYR A O 1
ATOM 1129 N N . GLU A 1 137 ? -1.609 9.965 8.459 1.00 95.12 137 GLU A N 1
ATOM 1130 C CA . GLU A 1 137 ? -1.507 10.529 9.816 1.00 95.12 137 GLU A CA 1
ATOM 1131 C C . GLU A 1 137 ? -1.282 12.045 9.803 1.00 95.12 137 GLU A C 1
ATOM 1133 O O . GLU A 1 137 ? -1.921 12.779 10.557 1.00 95.12 137 GLU A O 1
ATOM 1138 N N . ILE A 1 138 ? -0.406 12.522 8.912 1.00 93.44 138 ILE A N 1
ATOM 1139 C CA . ILE A 1 138 ? -0.035 13.939 8.833 1.00 93.44 138 ILE A CA 1
ATOM 1140 C C . ILE A 1 138 ? -1.146 14.780 8.188 1.00 93.44 138 ILE A C 1
ATOM 1142 O O . ILE A 1 138 ? -1.430 15.890 8.638 1.00 93.44 138 ILE A O 1
ATOM 1146 N N . LYS A 1 139 ? -1.758 14.301 7.096 1.00 94.12 139 LYS A N 1
ATOM 1147 C CA . LYS A 1 139 ? -2.666 15.116 6.264 1.00 94.12 139 LYS A CA 1
ATOM 1148 C C . LYS A 1 139 ? -4.142 14.756 6.397 1.00 94.12 139 LYS A C 1
ATOM 1150 O O . LYS A 1 139 ? -4.978 15.545 5.967 1.00 94.12 139 LYS A O 1
ATOM 1155 N N . ASN A 1 140 ? -4.473 13.583 6.934 1.00 94.44 140 ASN A N 1
ATOM 1156 C CA . ASN A 1 140 ? -5.827 13.020 7.001 1.00 94.44 140 ASN A CA 1
ATOM 1157 C C . ASN A 1 140 ? -6.568 12.992 5.645 1.00 94.44 140 ASN A C 1
ATOM 1159 O O . ASN A 1 140 ? -7.800 12.992 5.603 1.00 94.44 140 ASN A O 1
ATOM 1163 N N . LYS A 1 141 ? -5.844 12.976 4.513 1.00 96.50 141 LYS A N 1
ATOM 1164 C CA . LYS A 1 141 ? -6.464 12.882 3.185 1.00 96.50 141 LYS A CA 1
ATOM 1165 C C . LYS A 1 141 ? -6.866 11.435 2.889 1.00 96.50 141 LYS A C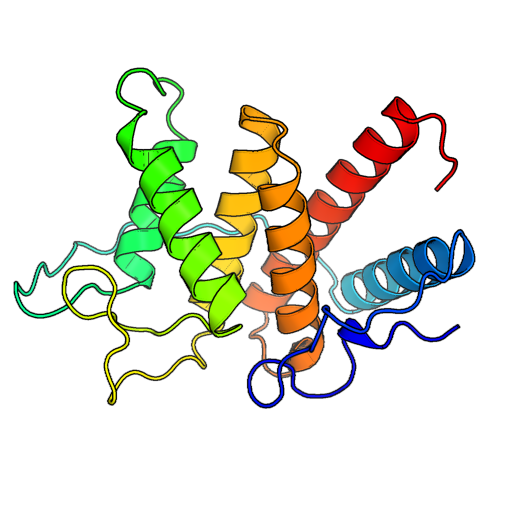 1
ATOM 1167 O O . LYS A 1 141 ? -6.026 10.537 2.886 1.00 96.50 141 LYS A O 1
ATOM 1172 N N . LEU A 1 142 ? -8.141 11.213 2.569 1.00 97.44 142 LEU A N 1
ATOM 1173 C CA . LEU A 1 142 ? -8.691 9.869 2.338 1.00 97.44 142 LEU A CA 1
ATOM 1174 C C . LEU A 1 142 ? -8.077 9.136 1.138 1.00 97.44 142 LEU A C 1
ATOM 1176 O O . LEU A 1 142 ? -8.095 7.909 1.119 1.00 97.44 142 LEU A O 1
ATOM 1180 N N . ASN A 1 143 ? -7.514 9.842 0.151 1.00 97.44 143 ASN A N 1
ATOM 1181 C CA . ASN A 1 143 ? -6.825 9.192 -0.967 1.00 97.44 143 ASN A CA 1
ATOM 1182 C C . ASN A 1 143 ? -5.594 8.401 -0.499 1.00 97.44 143 ASN A C 1
ATOM 1184 O O . ASN A 1 143 ? -5.325 7.344 -1.060 1.00 97.44 143 ASN A O 1
ATOM 1188 N N . TYR A 1 144 ? -4.898 8.847 0.552 1.00 98.44 144 TYR A N 1
ATOM 1189 C CA . TYR A 1 144 ? -3.764 8.110 1.112 1.00 98.44 144 TYR A CA 1
ATOM 1190 C C . TYR A 1 144 ? -4.206 6.822 1.801 1.00 98.44 144 TYR A C 1
ATOM 1192 O O . TYR A 1 144 ? -3.645 5.767 1.519 1.00 98.44 144 TYR A O 1
ATOM 1200 N N . LEU A 1 145 ? -5.261 6.880 2.621 1.00 98.44 145 LEU A N 1
ATOM 1201 C CA . LEU A 1 145 ? -5.828 5.681 3.241 1.00 98.44 145 LEU A CA 1
ATOM 1202 C C . LEU A 1 145 ? -6.376 4.713 2.181 1.00 98.44 145 LEU A C 1
ATOM 1204 O O . LEU A 1 145 ? -6.084 3.526 2.222 1.00 98.44 145 LEU A O 1
ATOM 1208 N N . ASN A 1 146 ? -7.103 5.219 1.182 1.00 97.62 146 ASN A N 1
ATOM 1209 C CA . ASN A 1 146 ? -7.600 4.412 0.066 1.00 97.62 146 ASN A CA 1
ATOM 1210 C C . ASN A 1 146 ? -6.463 3.769 -0.744 1.00 97.62 146 ASN A C 1
ATOM 1212 O O . ASN A 1 146 ? -6.566 2.621 -1.164 1.00 97.62 146 ASN A O 1
ATOM 1216 N N . GLY A 1 147 ? -5.373 4.503 -0.968 1.00 98.12 147 GLY A N 1
ATOM 1217 C CA . GLY A 1 147 ? -4.165 3.973 -1.589 1.00 98.12 147 GLY A CA 1
ATOM 1218 C C . GLY A 1 147 ? -3.547 2.855 -0.754 1.00 98.12 147 GLY A C 1
ATOM 1219 O O . GLY A 1 147 ? -3.284 1.784 -1.290 1.00 98.12 147 GLY A O 1
ATOM 1220 N N . MET A 1 148 ? -3.388 3.077 0.554 1.00 98.31 148 MET A N 1
ATOM 1221 C CA . MET A 1 148 ? -2.840 2.093 1.490 1.00 98.31 148 MET A CA 1
ATOM 1222 C C . MET A 1 148 ? -3.658 0.797 1.486 1.00 98.31 148 MET A C 1
ATOM 1224 O O . MET A 1 148 ? -3.069 -0.267 1.328 1.00 98.31 148 MET A O 1
ATOM 1228 N N . LEU A 1 149 ? -4.994 0.895 1.544 1.00 97.88 149 LEU A N 1
ATOM 1229 C CA . LEU A 1 149 ? -5.911 -0.251 1.468 1.00 97.88 149 LEU A CA 1
ATOM 1230 C C . LEU A 1 149 ? -5.657 -1.096 0.213 1.00 97.88 149 LEU A C 1
ATOM 1232 O O . LEU A 1 149 ? -5.509 -2.312 0.292 1.00 97.88 149 LEU A O 1
ATOM 1236 N N . LYS A 1 150 ? -5.549 -0.446 -0.951 1.00 98.06 150 LYS A N 1
ATOM 1237 C CA . LYS A 1 150 ? -5.301 -1.124 -2.233 1.00 98.06 150 LYS A CA 1
ATOM 1238 C C . LYS A 1 150 ? -3.909 -1.755 -2.301 1.00 98.06 150 LYS A C 1
ATOM 1240 O O . LYS A 1 150 ? -3.760 -2.828 -2.874 1.00 98.06 150 LYS A O 1
ATOM 1245 N N . VAL A 1 151 ? -2.885 -1.091 -1.760 1.00 98.50 151 VAL A N 1
ATOM 1246 C CA . VAL A 1 151 ? -1.518 -1.638 -1.727 1.00 98.50 151 VAL A CA 1
ATOM 1247 C C . VAL A 1 151 ? -1.457 -2.855 -0.804 1.00 98.50 151 VAL A C 1
ATOM 1249 O O . VAL A 1 151 ? -0.887 -3.877 -1.183 1.00 98.50 151 VAL A O 1
ATOM 1252 N N . ASN A 1 152 ? -2.089 -2.784 0.368 1.00 98.56 152 ASN A N 1
ATOM 1253 C CA . ASN A 1 152 ? -2.160 -3.905 1.298 1.00 98.56 152 ASN A CA 1
ATOM 1254 C C . ASN A 1 152 ? -2.987 -5.064 0.732 1.00 98.56 152 ASN A C 1
ATOM 1256 O O . ASN A 1 152 ? -2.544 -6.201 0.846 1.00 98.56 152 ASN A O 1
ATOM 1260 N N . ASP A 1 153 ? -4.112 -4.806 0.054 1.00 98.12 153 ASP A N 1
ATOM 1261 C CA . ASP A 1 153 ? -4.856 -5.837 -0.686 1.00 98.12 153 ASP A CA 1
ATOM 1262 C C . ASP A 1 153 ? -3.932 -6.580 -1.670 1.00 98.12 153 ASP A C 1
ATOM 1264 O O . ASP A 1 153 ? -3.895 -7.812 -1.685 1.00 98.12 153 ASP A O 1
ATOM 1268 N N . THR A 1 154 ? -3.136 -5.835 -2.450 1.00 98.00 154 THR A N 1
ATOM 1269 C CA . THR A 1 154 ? -2.163 -6.410 -3.387 1.00 98.00 154 THR A CA 1
ATOM 1270 C C . THR A 1 154 ? -1.112 -7.259 -2.669 1.00 98.00 154 THR A C 1
ATOM 1272 O O . THR A 1 154 ? -0.873 -8.395 -3.072 1.00 98.00 154 THR A O 1
ATOM 1275 N N . LEU A 1 155 ? -0.516 -6.753 -1.588 1.00 98.50 155 LEU A N 1
ATOM 1276 C CA . LEU A 1 155 ? 0.512 -7.461 -0.818 1.00 98.50 155 LEU A CA 1
ATOM 1277 C C . LEU A 1 155 ? -0.022 -8.722 -0.123 1.00 98.50 155 LEU A C 1
ATOM 1279 O O . LEU A 1 155 ? 0.648 -9.753 -0.113 1.00 98.50 155 LEU A O 1
ATOM 1283 N N . ILE A 1 156 ? -1.236 -8.668 0.430 1.00 98.38 156 ILE A N 1
ATOM 1284 C CA . ILE A 1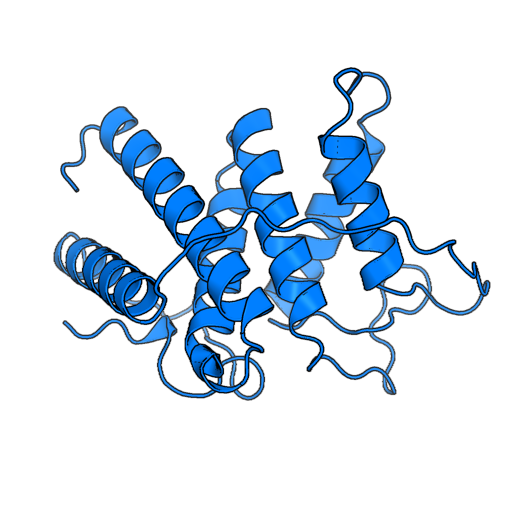 156 ? -1.900 -9.823 1.045 1.00 98.38 156 ILE A CA 1
ATOM 1285 C C . ILE A 1 156 ? -2.134 -10.921 0.004 1.00 98.38 156 ILE A C 1
ATOM 1287 O O . ILE A 1 156 ? -1.982 -12.106 0.303 1.00 98.38 156 ILE A O 1
ATOM 1291 N N . SER A 1 157 ? -2.487 -10.537 -1.220 1.00 98.06 157 SER A N 1
ATOM 1292 C CA . SER A 1 157 ? -2.807 -11.482 -2.286 1.00 98.06 157 SER A CA 1
ATOM 1293 C C . SER A 1 157 ? -1.631 -12.382 -2.690 1.00 98.06 157 SER A C 1
ATOM 1295 O O . SER A 1 157 ? -1.820 -13.542 -3.051 1.00 98.06 157 SER A O 1
ATOM 1297 N N . VAL A 1 158 ? -0.406 -11.877 -2.515 1.00 97.69 158 VAL A N 1
ATOM 1298 C CA . VAL A 1 158 ? 0.858 -12.595 -2.737 1.00 97.69 158 VAL A CA 1
ATOM 1299 C C . VAL A 1 158 ? 1.575 -12.906 -1.419 1.00 97.69 158 VAL A C 1
ATOM 1301 O O . VAL A 1 158 ? 2.788 -13.094 -1.387 1.00 97.69 158 VAL A O 1
ATOM 1304 N N . PHE A 1 159 ? 0.843 -12.982 -0.298 1.00 97.81 159 PHE A N 1
ATOM 1305 C CA . PHE A 1 159 ? 1.426 -13.119 1.044 1.00 97.81 159 PHE A CA 1
ATOM 1306 C C . PHE A 1 159 ? 2.459 -14.245 1.149 1.00 97.81 159 PHE A C 1
ATOM 1308 O O . PHE A 1 159 ? 3.456 -14.113 1.853 1.00 97.81 159 PHE A O 1
ATOM 1315 N N . TYR A 1 160 ? 2.233 -15.371 0.469 1.00 96.75 160 TYR A N 1
ATOM 1316 C CA . TYR A 1 160 ? 3.128 -16.524 0.539 1.00 96.75 160 TYR A CA 1
ATOM 1317 C C . TYR A 1 160 ? 4.462 -16.317 -0.189 1.00 96.75 160 TYR A C 1
ATOM 1319 O O . TYR A 1 160 ? 5.432 -16.974 0.190 1.00 96.75 160 TYR A O 1
ATOM 1327 N N . GLU A 1 161 ? 4.528 -15.377 -1.131 1.00 97.06 161 GLU A N 1
ATOM 1328 C CA . GLU A 1 161 ? 5.734 -15.002 -1.882 1.00 97.06 161 GLU A CA 1
ATOM 1329 C C . GLU A 1 161 ? 6.641 -14.044 -1.098 1.00 97.06 161 GLU A C 1
ATOM 1331 O O . GLU A 1 161 ? 7.844 -13.997 -1.344 1.00 97.06 161 GLU A O 1
ATOM 1336 N N . LEU A 1 162 ? 6.090 -13.328 -0.110 1.00 96.88 162 LEU A N 1
ATOM 1337 C CA . LEU A 1 162 ? 6.858 -12.457 0.779 1.00 96.88 162 LEU A CA 1
ATOM 1338 C C . LEU A 1 162 ? 7.880 -13.265 1.598 1.00 96.88 162 LEU A C 1
ATOM 1340 O O . LEU A 1 162 ? 7.579 -14.335 2.157 1.00 96.88 162 LEU A O 1
ATOM 1344 N N . SER A 1 163 ? 9.075 -12.703 1.757 1.00 96.31 163 SER A N 1
ATOM 1345 C CA . SER A 1 163 ? 10.081 -13.196 2.698 1.00 96.31 163 SER A CA 1
ATOM 1346 C C . SER A 1 163 ? 9.596 -13.097 4.153 1.00 96.31 163 SER A C 1
ATOM 1348 O O . SER A 1 163 ? 8.600 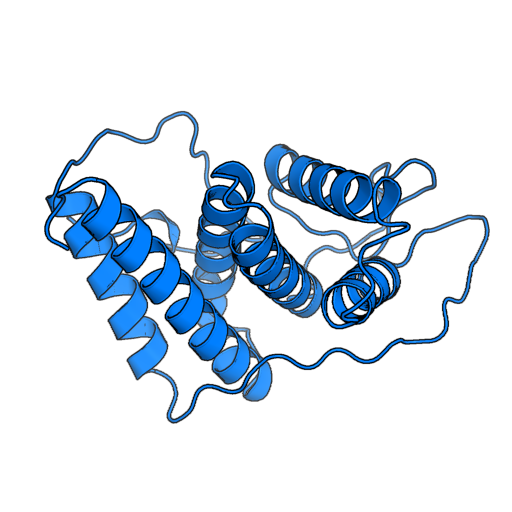-12.445 4.473 1.00 96.31 163 SER A O 1
ATOM 1350 N N . GLY A 1 164 ? 10.310 -13.746 5.078 1.00 96.12 164 GLY A N 1
ATOM 1351 C CA . GLY A 1 164 ? 9.939 -13.737 6.498 1.00 96.12 164 GLY A CA 1
ATOM 1352 C C . GLY A 1 164 ? 9.873 -12.331 7.109 1.00 96.12 164 GLY A C 1
ATOM 1353 O O . GLY A 1 164 ? 8.962 -12.048 7.884 1.00 96.12 164 GLY A O 1
ATOM 1354 N N . LEU A 1 165 ? 10.798 -11.437 6.737 1.00 95.81 165 LEU A N 1
ATOM 1355 C CA . LEU A 1 165 ? 10.784 -10.045 7.198 1.00 95.81 165 LEU A CA 1
ATOM 1356 C C . LEU A 1 165 ? 9.638 -9.257 6.554 1.00 95.81 165 LEU A C 1
ATOM 1358 O O . LEU A 1 165 ? 8.899 -8.572 7.256 1.00 95.81 165 LEU A O 1
ATOM 1362 N N . GLU A 1 166 ? 9.431 -9.414 5.248 1.00 97.06 166 GLU A N 1
ATOM 1363 C CA . GLU A 1 166 ? 8.356 -8.734 4.521 1.00 97.06 166 GLU A CA 1
ATOM 1364 C C . GLU A 1 166 ? 6.963 -9.121 5.043 1.00 97.06 166 GLU A C 1
ATOM 1366 O O . GLU A 1 166 ? 6.091 -8.263 5.156 1.00 97.06 166 GLU A O 1
ATOM 1371 N N . LYS A 1 167 ? 6.760 -10.380 5.460 1.00 98.31 167 LYS A N 1
ATOM 1372 C CA . LYS A 1 167 ? 5.529 -10.822 6.144 1.00 98.31 167 LYS A CA 1
ATOM 1373 C C . LYS A 1 167 ? 5.303 -10.076 7.459 1.00 98.31 167 LYS A C 1
ATOM 1375 O O . LYS A 1 167 ? 4.189 -9.620 7.721 1.00 98.31 167 LYS A O 1
ATOM 1380 N N . LYS A 1 168 ? 6.354 -9.913 8.269 1.00 98.00 168 LYS A N 1
ATOM 1381 C CA . LYS A 1 168 ? 6.295 -9.149 9.528 1.00 98.00 168 LYS A CA 1
ATOM 1382 C C . LYS A 1 168 ? 6.043 -7.660 9.273 1.00 98.00 168 LYS A C 1
ATOM 1384 O O . LYS A 1 168 ? 5.276 -7.042 10.010 1.00 98.00 168 LYS A O 1
ATOM 1389 N N . ASN A 1 169 ? 6.643 -7.099 8.224 1.00 98.06 169 ASN A N 1
ATOM 1390 C CA . ASN A 1 169 ? 6.419 -5.718 7.798 1.00 98.06 169 ASN A CA 1
ATOM 1391 C C . ASN A 1 169 ? 4.980 -5.489 7.336 1.00 98.06 169 ASN A C 1
ATOM 1393 O O . ASN A 1 169 ? 4.332 -4.545 7.788 1.00 98.06 169 ASN A O 1
ATOM 1397 N N . LEU A 1 170 ? 4.446 -6.382 6.502 1.00 98.56 170 LEU A N 1
ATOM 1398 C CA . LEU A 1 170 ? 3.053 -6.322 6.081 1.00 98.56 170 LEU A CA 1
ATOM 1399 C C . LEU A 1 170 ? 2.103 -6.435 7.278 1.00 98.56 170 LEU A C 1
ATOM 1401 O O . LEU A 1 170 ? 1.155 -5.665 7.367 1.00 98.56 170 LEU A O 1
ATOM 1405 N N . ALA A 1 171 ? 2.352 -7.331 8.236 1.00 98.50 171 ALA A N 1
ATOM 1406 C CA . ALA A 1 171 ? 1.503 -7.421 9.424 1.00 98.50 171 ALA A CA 1
ATOM 1407 C C . ALA A 1 171 ? 1.503 -6.135 10.258 1.00 98.50 171 ALA A C 1
ATOM 1409 O O . ALA A 1 171 ? 0.454 -5.750 10.778 1.00 98.50 171 ALA A O 1
ATOM 1410 N N . TRP A 1 172 ? 2.639 -5.439 10.355 1.00 98.56 172 TRP A N 1
ATOM 1411 C CA . TRP A 1 172 ? 2.689 -4.123 10.991 1.00 98.56 172 TRP A CA 1
ATOM 1412 C C . TRP A 1 172 ? 1.857 -3.096 10.216 1.00 98.56 172 TRP A C 1
ATOM 1414 O O . TRP A 1 172 ? 1.029 -2.400 10.803 1.00 98.56 172 TRP A O 1
ATOM 1424 N N . LEU A 1 173 ? 1.989 -3.067 8.888 1.00 98.62 173 LEU A N 1
ATOM 1425 C CA . LEU A 1 173 ? 1.221 -2.171 8.020 1.00 98.62 173 LEU A CA 1
ATOM 1426 C C . LEU A 1 173 ? -0.284 -2.434 8.081 1.00 98.62 173 LEU A C 1
ATOM 1428 O O . LEU A 1 173 ? -1.063 -1.485 8.129 1.00 98.62 173 LEU A O 1
ATOM 1432 N N . ILE A 1 174 ? -0.704 -3.697 8.152 1.00 98.56 174 ILE A N 1
ATOM 1433 C CA . ILE A 1 174 ? -2.111 -4.059 8.334 1.00 98.56 174 ILE A CA 1
ATOM 1434 C C . ILE A 1 174 ? -2.614 -3.559 9.696 1.00 98.56 174 ILE A C 1
ATOM 1436 O O . ILE A 1 174 ? -3.716 -3.024 9.781 1.00 98.56 174 ILE A O 1
ATOM 1440 N N . ARG A 1 175 ? -1.822 -3.665 10.773 1.00 98.38 175 ARG A N 1
ATOM 1441 C CA . ARG A 1 175 ? -2.212 -3.107 12.084 1.00 98.38 175 ARG A CA 1
ATOM 1442 C C . ARG A 1 175 ? -2.410 -1.591 12.017 1.00 98.38 175 ARG A C 1
ATOM 1444 O O . ARG A 1 175 ? -3.375 -1.088 12.593 1.00 98.38 175 ARG A O 1
ATOM 1451 N N . MET A 1 176 ? -1.544 -0.880 11.295 1.00 98.38 176 MET A N 1
ATOM 1452 C CA . MET A 1 176 ? -1.691 0.561 11.070 1.00 98.38 176 MET A CA 1
ATOM 1453 C C . MET A 1 176 ? -2.932 0.890 10.238 1.00 98.38 176 MET A C 1
ATOM 1455 O O . MET A 1 176 ? -3.699 1.772 10.614 1.00 98.38 176 MET A O 1
ATOM 1459 N N . GLU A 1 177 ? -3.185 0.143 9.162 1.00 98.44 177 GLU A N 1
ATOM 1460 C CA . GLU A 1 177 ? -4.402 0.263 8.353 1.00 98.44 177 GLU A CA 1
ATOM 1461 C C . GLU A 1 177 ? -5.664 0.103 9.213 1.00 98.44 177 GLU A C 1
ATOM 1463 O O . GLU A 1 177 ? -6.548 0.961 9.185 1.00 98.44 177 GLU A O 1
ATOM 1468 N N . LEU A 1 178 ? -5.740 -0.966 10.014 1.00 97.94 178 LEU A N 1
ATOM 1469 C CA . LEU A 1 178 ? -6.873 -1.211 10.906 1.00 97.94 178 LEU A CA 1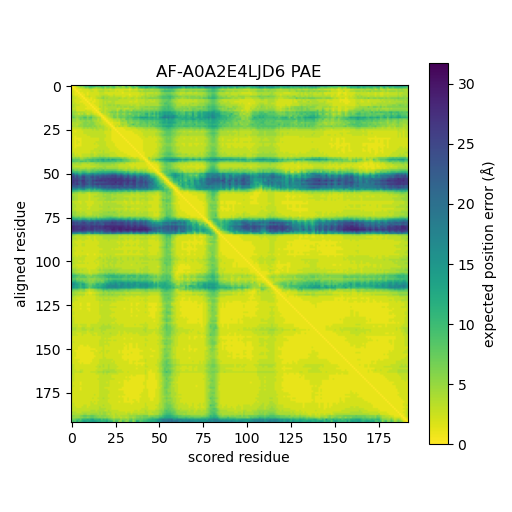
ATOM 1470 C C . LEU A 1 178 ? -7.050 -0.064 11.906 1.00 97.94 178 LEU A C 1
ATOM 1472 O O . LEU A 1 178 ? -8.170 0.390 12.119 1.00 97.94 178 LEU A O 1
ATOM 1476 N N . ASN A 1 179 ? -5.955 0.449 12.472 1.00 97.75 179 ASN A N 1
ATOM 1477 C CA . ASN A 1 179 ? -5.994 1.591 13.380 1.00 97.75 179 ASN A CA 1
ATOM 1478 C C . ASN A 1 179 ? -6.571 2.845 12.697 1.00 97.75 179 ASN A C 1
ATOM 1480 O O . ASN A 1 179 ? -7.464 3.493 13.250 1.00 97.75 179 ASN A O 1
ATOM 1484 N N . HIS A 1 180 ? -6.110 3.155 11.483 1.00 98.00 180 HIS A N 1
ATOM 1485 C CA . HIS A 1 180 ? -6.590 4.288 10.686 1.00 98.00 180 HIS A CA 1
ATOM 1486 C C . HIS A 1 180 ? -8.075 4.168 10.355 1.00 98.00 180 HIS A C 1
ATOM 1488 O O . HIS A 1 180 ? -8.821 5.137 10.523 1.00 98.00 180 HIS A O 1
ATOM 1494 N N . VAL A 1 181 ? -8.515 2.980 9.932 1.00 97.62 181 VAL A N 1
ATOM 1495 C CA . VAL A 1 181 ? -9.922 2.708 9.615 1.00 97.62 181 VAL A CA 1
ATOM 1496 C C . VAL A 1 181 ? -10.793 2.785 10.867 1.00 97.62 181 VAL A C 1
ATOM 1498 O O . VAL A 1 181 ? -11.818 3.460 10.831 1.00 97.62 181 VAL A O 1
ATOM 1501 N N . SER A 1 182 ? -10.388 2.193 11.993 1.00 96.00 182 SER A N 1
ATOM 1502 C CA . SER A 1 182 ? -11.145 2.263 13.253 1.00 96.00 182 SER A CA 1
ATOM 1503 C C . SER A 1 182 ? -11.259 3.689 13.798 1.00 96.00 182 SER A C 1
ATOM 1505 O O . SER A 1 182 ? -12.331 4.093 14.256 1.00 96.00 182 SER A O 1
ATOM 1507 N N . LYS A 1 183 ? -10.189 4.490 13.711 1.00 96.38 183 LYS A N 1
ATOM 1508 C CA . LYS A 1 183 ? -10.231 5.921 14.056 1.00 96.38 183 LYS A CA 1
ATOM 1509 C C . LYS A 1 183 ? -11.202 6.689 13.159 1.00 96.38 183 LYS A C 1
ATOM 1511 O O . LYS A 1 183 ? -11.990 7.493 13.661 1.00 96.38 183 LYS A O 1
ATOM 1516 N N . LEU A 1 184 ? -11.166 6.443 11.848 1.00 96.50 184 LEU A N 1
ATOM 1517 C CA . LEU A 1 184 ? -12.069 7.089 10.897 1.00 96.50 184 LEU A CA 1
ATOM 1518 C C . LEU A 1 184 ? -13.529 6.680 11.135 1.00 96.50 184 LEU A C 1
ATOM 1520 O O . LEU A 1 184 ?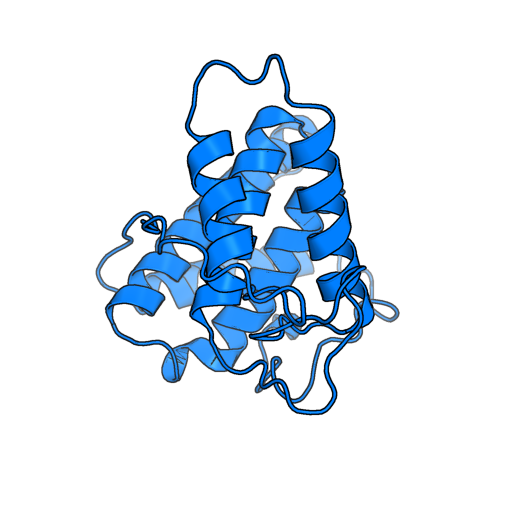 -14.395 7.548 11.187 1.00 96.50 184 LEU A O 1
ATOM 1524 N N . ALA A 1 185 ? -13.796 5.389 11.332 1.00 94.12 185 ALA A N 1
ATOM 1525 C CA . ALA A 1 185 ? -15.126 4.865 11.630 1.00 94.12 185 ALA A CA 1
ATOM 1526 C C . ALA A 1 185 ? -15.698 5.495 12.907 1.00 94.12 185 ALA A C 1
ATOM 1528 O O . ALA A 1 185 ? -16.809 6.023 12.883 1.00 94.12 185 ALA A O 1
ATOM 1529 N N . SER A 1 186 ? -14.894 5.561 13.973 1.00 94.75 186 SER A N 1
ATOM 1530 C CA . SER A 1 186 ? -15.280 6.204 15.235 1.00 94.75 186 SER A CA 1
ATOM 1531 C C . SER A 1 186 ? -15.628 7.684 15.042 1.00 94.75 186 SER A C 1
ATOM 1533 O O . SER A 1 186 ? -16.641 8.154 15.553 1.00 94.75 186 SER A O 1
ATOM 1535 N N . LYS A 1 187 ? -14.833 8.419 14.249 1.00 95.12 187 LYS A N 1
ATOM 1536 C CA . LYS A 1 187 ? -15.101 9.828 13.903 1.00 95.12 187 LYS A CA 1
ATOM 1537 C C . LYS A 1 187 ? -16.411 10.010 13.126 1.00 95.12 187 LYS A C 1
ATOM 1539 O O . LYS A 1 187 ? -17.035 11.062 13.232 1.00 95.12 187 LYS A O 1
ATOM 1544 N N . LEU A 1 188 ? -16.810 9.011 12.343 1.00 93.94 188 LEU A N 1
ATOM 1545 C CA . LEU A 1 188 ? -18.042 9.010 11.553 1.00 93.94 188 LEU A CA 1
ATOM 1546 C C . LEU A 1 188 ? -19.245 8.403 12.299 1.00 93.94 188 LEU A C 1
ATOM 1548 O O . LEU A 1 188 ? -20.339 8.383 11.744 1.00 93.94 188 LEU A O 1
ATOM 1552 N N . GLY A 1 189 ? -19.066 7.913 13.532 1.00 93.06 189 GLY A N 1
ATOM 1553 C CA . GLY A 1 189 ? -20.125 7.250 14.299 1.00 93.06 189 GLY A CA 1
ATOM 1554 C C . GLY A 1 189 ? -20.500 5.856 13.779 1.00 93.06 189 GLY A C 1
ATOM 1555 O O . GLY A 1 189 ? -21.612 5.395 14.021 1.00 93.06 189 GLY A O 1
ATOM 1556 N N . ILE A 1 190 ? -19.597 5.193 13.051 1.00 89.00 190 ILE A N 1
ATOM 1557 C CA . ILE A 1 190 ? -19.782 3.836 12.523 1.00 89.00 190 ILE A CA 1
ATOM 1558 C C . ILE A 1 190 ? -19.138 2.841 13.494 1.00 89.00 190 ILE A C 1
ATOM 1560 O O . ILE A 1 190 ? -17.975 3.001 13.863 1.00 89.00 190 ILE A O 1
ATOM 1564 N N . SER A 1 191 ? -19.880 1.801 13.882 1.00 82.25 191 SER A N 1
ATOM 1565 C CA . SER A 1 191 ? -19.341 0.690 14.674 1.00 82.25 191 SER A CA 1
ATOM 1566 C C . SER A 1 191 ? -18.621 -0.297 13.757 1.00 82.25 191 SER A C 1
ATOM 1568 O O . SER A 1 191 ? -19.216 -0.776 12.790 1.00 82.25 191 SER A O 1
ATOM 1570 N N . VAL A 1 192 ? -17.363 -0.605 14.076 1.00 78.81 192 VAL A N 1
ATOM 1571 C CA . VAL A 1 192 ? -16.508 -1.580 13.378 1.00 78.81 192 VAL A CA 1
ATOM 1572 C C . VAL A 1 192 ? -15.849 -2.539 14.353 1.00 78.81 192 VAL A C 1
ATOM 1574 O O . VAL A 1 192 ? -15.596 -2.111 15.501 1.00 78.81 192 VAL A O 1
#

Solvent-accessible surface area (backbone atoms only — not comparable to full-atom values): 11022 Å² total; per-residue (Å²): 112,81,60,67,76,37,65,57,55,22,76,85,56,55,82,69,71,89,76,62,76,91,54,68,70,52,44,54,52,24,49,54,51,53,52,53,55,58,39,71,74,45,99,56,59,39,80,80,83,72,70,75,54,81,73,77,78,46,92,72,43,43,52,37,59,44,55,48,21,51,52,46,56,55,72,69,46,90,77,63,85,80,44,77,55,58,58,51,53,50,53,49,54,50,49,49,29,71,75,69,57,47,56,45,52,34,24,29,71,93,73,38,84,38,92,86,42,57,51,81,58,62,64,51,51,53,48,50,33,53,43,24,51,55,48,21,74,77,66,68,45,63,68,31,50,54,47,26,53,54,44,48,28,33,51,57,23,42,45,85,78,44,51,78,63,53,46,18,25,48,32,31,50,50,54,50,50,52,50,54,50,52,53,50,31,54,75,71,74,46,92,128

Sequence (192 aa):
MSYLYTDGDKIISPNTYFYAEYNGHEFLNSYFENRKMIIGKTEDAVEPSFSENVIERNESFIQTSSFLGKIYTSLQSENHSSSTDIFSDIDLILKKFEVSKRIYDFYLPEFKKSDDSDFKNLNNYLQLASILSRSYEIKNKLNYLNGMLKVNDTLISVFYELSGLEKKNLAWLIRMELNHVSKLASKLGISV

Radius of gyration: 16.55 Å; Cα contacts (8 Å, |Δi|>4): 220; chains: 1; bounding box: 45×40×36 Å

Mean predicted aligned error: 5.11 Å

pLDDT: mean 90.01, std 11.63, range [46.59, 98.62]